Protein AF-A0A7C0ZJN6-F1 (afdb_monomer)

Foldseek 3Di:
DLDQQQDDPVQKAWPDKDKDWDFADQDVPDPDTKIKMWIWIWMDHPNWIKIWIWIDINNHGFKIAIDTPDDDLDDQDDAPLLLLVLVLSNLVSVCVVPVDPLSVVLSVQSVVCNVDPVLHADPVDQDADPDDDPPPPWRFNDWDDDQQWIWTWTDDVVQQKIKIKIFGDDVRNATDPLRIWMWIAHSSRRGTRMTGHSNRAADAPDPDDPADQVRLCVVCVVVVVVVCVVVVWDWDDKDKDKHWAWDPPDDPRNDPVRHTYIYIDIDIDTDTDPDDPDDDPD

Secondary structure (DSSP, 8-state):
----TT--STT-EEEEEEEEEEEEP-STT-S-PEEEEEEEEEEEETTEEEEEEEEEETTEEEEEEEEEEES---S----HHHHHHHHHHHHHHHHHHH--HHHHHHHHHHHHHHH-SS----SSS-PPPSS--SSTTSEEEEEEE-SSEEEEEEEETTTTEEEEEEEE-BTTTB--TTSEEEEEEETTT--EEEEEE-TTTEEE------S-HHHHHHHHHHHHHHHHHHTT-EEEEEEEEEEEEE-TT--TT--TTSSEEEEEEEEEEEEEE---------

Mean predicted aligned error: 7.86 Å

Solvent-accessible surface area (backbone atoms only — not comparable to full-atom values): 15992 Å² total; per-residue (Å²): 133,92,67,56,57,73,48,64,72,91,67,47,46,80,75,46,78,50,74,50,76,47,76,36,64,40,48,94,92,48,95,73,53,42,46,36,40,42,38,39,38,31,33,34,48,94,84,27,31,35,37,41,38,39,36,24,51,73,86,39,63,40,40,39,37,49,40,82,76,45,69,80,74,74,65,76,73,55,55,60,68,55,41,44,52,36,50,30,54,49,35,48,52,49,24,72,74,67,71,42,70,70,37,51,56,47,29,51,53,38,50,51,56,68,71,35,79,86,70,74,68,52,82,92,66,68,63,56,38,101,56,82,40,94,56,80,95,47,43,22,56,44,73,49,82,58,84,64,29,37,37,40,35,31,49,38,80,94,74,45,28,43,34,42,36,36,29,43,34,52,92,72,71,43,63,31,92,58,39,23,40,35,39,26,24,30,26,43,66,40,30,66,39,33,36,37,40,32,56,79,38,35,41,77,69,52,87,80,75,94,66,53,68,67,51,50,48,60,70,46,42,66,59,53,51,52,50,25,62,78,66,72,34,42,83,73,46,75,49,70,46,81,45,54,41,64,57,90,85,57,56,90,56,41,39,95,82,69,39,45,46,26,39,72,42,75,49,73,48,73,43,71,40,81,70,72,84,78,73,81,89,127

Structure (mmCIF, N/CA/C/O backbone):
data_AF-A0A7C0ZJN6-F1
#
_entry.id   AF-A0A7C0ZJN6-F1
#
loop_
_atom_site.group_PDB
_atom_site.id
_atom_site.type_symbol
_atom_site.label_atom_id
_atom_site.label_alt_id
_atom_site.label_comp_id
_atom_site.label_asym_id
_atom_site.label_entity_id
_atom_site.label_seq_id
_atom_site.pdbx_PDB_ins_code
_atom_site.Cartn_x
_atom_site.Cartn_y
_atom_site.Cartn_z
_atom_site.occupancy
_atom_site.B_iso_or_equiv
_atom_site.auth_seq_id
_atom_site.auth_comp_id
_atom_site.auth_asym_id
_atom_site.auth_atom_id
_atom_site.pdbx_PDB_model_num
ATOM 1 N N . MET A 1 1 ? 4.484 -2.206 -27.902 1.00 28.36 1 MET A N 1
ATOM 2 C CA . MET A 1 1 ? 5.538 -2.786 -27.046 1.00 28.36 1 MET A CA 1
ATOM 3 C C . MET A 1 1 ? 5.165 -2.562 -25.594 1.00 28.36 1 MET A C 1
ATOM 5 O O . MET A 1 1 ? 5.129 -1.422 -25.143 1.00 28.36 1 MET A O 1
ATOM 9 N N . GLU A 1 2 ? 4.817 -3.636 -24.893 1.00 32.69 2 GLU A N 1
ATOM 10 C CA . GLU A 1 2 ? 4.540 -3.626 -23.455 1.00 32.69 2 GLU A CA 1
ATOM 11 C C . GLU A 1 2 ? 5.874 -3.730 -22.702 1.00 32.69 2 GLU A C 1
ATOM 13 O O . GLU A 1 2 ? 6.348 -4.814 -22.385 1.00 32.69 2 GLU A O 1
ATOM 18 N N . GLY A 1 3 ? 6.544 -2.596 -22.496 1.00 39.03 3 GLY A N 1
ATOM 19 C CA . GLY A 1 3 ? 7.781 -2.545 -21.714 1.00 39.03 3 GLY A CA 1
ATOM 20 C C . GLY A 1 3 ? 7.493 -2.480 -20.213 1.00 39.03 3 GLY A C 1
ATOM 21 O O . GLY A 1 3 ? 6.651 -1.694 -19.772 1.00 39.03 3 GLY A O 1
ATOM 22 N N . VAL A 1 4 ? 8.223 -3.253 -19.404 1.00 51.56 4 VAL A N 1
ATOM 23 C CA . VAL A 1 4 ? 8.317 -2.999 -17.958 1.00 51.56 4 VAL A CA 1
ATOM 24 C C . VAL A 1 4 ? 9.171 -1.748 -17.772 1.00 51.56 4 VAL A C 1
ATOM 26 O O . VAL A 1 4 ? 10.269 -1.656 -18.312 1.00 51.56 4 VAL A O 1
ATOM 29 N N . VAL A 1 5 ? 8.677 -0.765 -17.018 1.00 59.69 5 VAL A N 1
ATOM 30 C CA . VAL A 1 5 ? 9.369 0.520 -16.836 1.00 59.69 5 VAL A CA 1
ATOM 31 C C . VAL A 1 5 ? 10.810 0.304 -16.356 1.00 59.69 5 VAL A C 1
ATOM 33 O O . VAL A 1 5 ? 11.030 -0.176 -15.245 1.00 59.69 5 VAL A O 1
ATOM 36 N N . GLY A 1 6 ? 11.768 0.684 -17.207 1.00 56.00 6 GLY A N 1
ATOM 37 C CA . GLY A 1 6 ? 13.207 0.654 -16.933 1.00 56.00 6 GLY A CA 1
ATOM 38 C C . GLY A 1 6 ? 13.916 -0.679 -17.212 1.00 56.00 6 GLY A C 1
ATOM 39 O O . GLY A 1 6 ? 15.119 -0.759 -16.975 1.00 56.00 6 GLY A O 1
ATOM 40 N N . ILE A 1 7 ? 13.220 -1.707 -17.715 1.00 62.62 7 ILE A N 1
ATOM 41 C CA . ILE A 1 7 ? 13.848 -2.932 -18.234 1.00 62.62 7 ILE A CA 1
ATOM 42 C C . ILE A 1 7 ? 13.667 -2.954 -19.746 1.00 62.62 7 ILE A C 1
ATOM 44 O O . ILE A 1 7 ? 12.538 -3.011 -20.233 1.00 62.62 7 ILE A O 1
ATOM 48 N N . ASP A 1 8 ? 14.780 -2.944 -20.469 1.00 66.50 8 ASP A N 1
ATOM 49 C CA . ASP A 1 8 ? 14.787 -3.334 -21.871 1.00 66.50 8 ASP A CA 1
ATOM 50 C C . ASP A 1 8 ? 14.624 -4.857 -21.946 1.00 66.50 8 ASP A C 1
ATOM 52 O O . ASP A 1 8 ? 15.493 -5.611 -21.512 1.00 66.50 8 ASP A O 1
ATOM 56 N N . LEU A 1 9 ? 13.454 -5.305 -22.402 1.00 70.19 9 LEU A N 1
ATOM 57 C CA . LEU A 1 9 ? 13.134 -6.728 -22.491 1.00 70.19 9 LEU A CA 1
ATOM 58 C C . LEU A 1 9 ? 13.932 -7.423 -23.597 1.00 70.19 9 LEU A C 1
ATOM 60 O O . LEU A 1 9 ? 14.165 -8.625 -23.486 1.00 70.19 9 LEU A O 1
ATOM 64 N N . ASP A 1 10 ? 14.404 -6.676 -24.596 1.00 70.12 10 ASP A N 1
ATOM 65 C CA . ASP A 1 10 ? 15.187 -7.217 -25.706 1.00 70.12 10 ASP A CA 1
ATOM 66 C C . ASP A 1 10 ? 16.635 -7.511 -25.273 1.00 70.12 10 ASP A C 1
ATOM 68 O O . ASP A 1 10 ? 17.311 -8.358 -25.860 1.00 70.12 10 ASP A O 1
ATOM 72 N N . SER A 1 11 ? 17.103 -6.874 -24.192 1.00 72.31 11 SER A N 1
ATOM 73 C CA . SER A 1 11 ? 18.435 -7.079 -23.610 1.00 72.31 11 SER A CA 1
ATOM 74 C C . SER A 1 11 ? 18.453 -8.034 -22.407 1.00 72.31 11 SER A C 1
ATOM 76 O O . SER A 1 11 ? 19.493 -8.197 -21.761 1.00 72.31 11 SER A O 1
ATOM 78 N N . VAL A 1 12 ? 17.314 -8.640 -22.053 1.00 84.06 12 VAL A N 1
ATOM 79 C CA . VAL A 1 12 ? 17.184 -9.496 -20.866 1.00 84.06 12 VAL A CA 1
ATOM 80 C C . VAL A 1 12 ? 17.426 -10.961 -21.204 1.00 84.06 12 VAL A C 1
ATOM 82 O O . VAL A 1 12 ? 16.776 -11.541 -22.069 1.00 84.06 12 VAL A O 1
ATOM 85 N N . ARG A 1 13 ? 18.284 -11.616 -20.414 1.00 88.69 13 ARG A N 1
ATOM 86 C CA . ARG A 1 13 ? 18.439 -13.076 -20.439 1.00 88.69 13 ARG A CA 1
ATOM 87 C C . ARG A 1 13 ? 17.680 -13.712 -19.282 1.00 88.69 13 ARG A C 1
ATOM 89 O O . ARG A 1 13 ? 18.069 -13.556 -18.125 1.00 88.69 13 ARG A O 1
ATOM 96 N N . VAL A 1 14 ? 16.624 -14.470 -19.572 1.00 90.62 14 VAL A N 1
ATOM 97 C CA . VAL A 1 14 ? 15.947 -15.290 -18.554 1.00 90.62 14 VAL A CA 1
ATOM 98 C C . VAL A 1 14 ? 16.834 -16.485 -18.207 1.00 90.62 14 VAL A C 1
ATOM 100 O O . VAL A 1 14 ? 17.178 -17.286 -19.068 1.00 90.62 14 VAL A O 1
ATOM 103 N N . VAL A 1 15 ? 17.215 -16.596 -16.936 1.00 93.38 15 VAL A N 1
ATOM 104 C CA . VAL A 1 15 ? 18.080 -17.668 -16.416 1.00 93.38 15 VAL A CA 1
ATOM 105 C C . VAL A 1 15 ? 17.255 -18.804 -15.830 1.00 93.38 15 VAL A C 1
ATOM 107 O O . VAL A 1 15 ? 17.629 -19.967 -15.928 1.00 93.38 15 VAL A O 1
ATOM 110 N N . ASN A 1 16 ? 16.155 -18.472 -15.158 1.00 93.75 16 ASN A N 1
ATOM 111 C CA . ASN A 1 16 ? 15.272 -19.465 -14.569 1.00 93.75 16 ASN A CA 1
ATOM 112 C C . ASN A 1 16 ? 13.843 -18.931 -14.518 1.00 93.75 16 ASN A C 1
ATOM 114 O O . ASN A 1 16 ? 13.619 -17.768 -14.180 1.00 93.75 16 ASN A O 1
ATOM 118 N N . PHE A 1 17 ? 12.887 -19.807 -14.785 1.00 95.25 17 PHE A N 1
ATOM 119 C CA . PHE A 1 17 ? 11.469 -19.561 -14.611 1.00 95.25 17 PHE A CA 1
ATOM 120 C C . PHE A 1 17 ? 10.888 -20.705 -13.786 1.00 95.25 17 PHE A C 1
ATOM 122 O O . PHE A 1 17 ? 11.053 -21.873 -14.130 1.00 95.25 17 PHE A O 1
ATOM 129 N N . SER A 1 18 ? 10.184 -20.372 -12.710 1.00 95.12 18 SER A N 1
ATOM 130 C CA . SER A 1 18 ? 9.391 -21.345 -11.974 1.00 95.12 18 SER A CA 1
ATOM 131 C C . SER A 1 18 ? 8.016 -20.790 -11.644 1.00 95.12 18 SER A C 1
ATOM 133 O O . SER A 1 18 ? 7.855 -19.625 -11.279 1.00 95.12 18 SER A O 1
ATOM 135 N N . ALA A 1 19 ? 7.019 -21.657 -11.759 1.00 94.44 19 ALA A N 1
ATOM 136 C CA . ALA A 1 19 ? 5.664 -21.404 -11.318 1.00 94.44 19 ALA A CA 1
ATOM 137 C C . ALA A 1 19 ? 5.237 -22.560 -10.415 1.00 94.44 19 ALA A C 1
ATOM 139 O O . ALA A 1 19 ? 5.522 -23.722 -10.698 1.00 94.44 19 ALA A O 1
ATOM 140 N N . SER A 1 20 ? 4.585 -22.236 -9.308 1.00 93.25 20 SER A N 1
ATOM 141 C CA . SER A 1 20 ? 4.041 -23.226 -8.384 1.00 93.25 20 SER A CA 1
ATOM 142 C C . SER A 1 20 ? 2.689 -22.759 -7.879 1.00 93.25 20 SER A C 1
ATOM 144 O O . SER A 1 20 ? 2.460 -21.559 -7.727 1.00 93.25 20 SER A O 1
ATOM 146 N N . SER A 1 21 ? 1.811 -23.716 -7.615 1.00 91.12 21 SER A N 1
ATOM 147 C CA . SER A 1 21 ? 0.479 -23.463 -7.086 1.00 91.12 21 SER A CA 1
ATOM 148 C C . SER A 1 21 ? 0.331 -24.186 -5.759 1.00 91.12 21 SER A C 1
ATOM 150 O O . SER A 1 21 ? 0.636 -25.373 -5.657 1.00 91.12 21 SER A O 1
ATOM 152 N N . LEU A 1 22 ? -0.168 -23.481 -4.752 1.00 84.94 22 LEU A N 1
ATOM 153 C CA . LEU A 1 22 ? -0.523 -24.045 -3.458 1.00 84.94 22 LEU A CA 1
ATOM 154 C C . LEU A 1 22 ? -2.028 -23.918 -3.241 1.00 84.94 22 LEU A C 1
ATOM 156 O O . LEU A 1 22 ? -2.669 -22.973 -3.703 1.00 84.94 22 LEU A O 1
ATOM 160 N N . ARG A 1 23 ? -2.592 -24.891 -2.529 1.00 81.88 23 ARG A N 1
ATOM 161 C CA . ARG A 1 23 ? -3.972 -24.843 -2.050 1.00 81.88 23 ARG A CA 1
ATOM 162 C C . ARG A 1 23 ? -3.969 -24.323 -0.620 1.00 81.88 23 ARG A C 1
ATOM 164 O O . ARG A 1 23 ? -3.329 -24.911 0.245 1.00 81.88 23 ARG A O 1
ATOM 171 N N . ILE A 1 24 ? -4.675 -23.224 -0.382 1.00 72.56 24 ILE A N 1
ATOM 172 C CA . ILE A 1 24 ? -4.860 -22.653 0.950 1.00 72.56 24 ILE A CA 1
ATOM 173 C C . ILE A 1 24 ? -6.210 -23.131 1.480 1.00 72.56 24 ILE A C 1
ATOM 175 O O . ILE A 1 24 ? -7.253 -22.803 0.909 1.00 72.56 24 ILE A O 1
ATOM 179 N N . ALA A 1 25 ? -6.192 -23.891 2.573 1.00 64.25 25 ALA A N 1
ATOM 180 C CA . ALA A 1 25 ? -7.409 -24.243 3.294 1.00 64.25 25 ALA A CA 1
ATOM 181 C C . ALA A 1 25 ? -8.035 -22.982 3.917 1.00 64.25 25 ALA A C 1
ATOM 183 O O . ALA A 1 25 ? -7.349 -22.197 4.575 1.00 64.25 25 ALA A O 1
ATOM 184 N N . VAL A 1 26 ? -9.335 -22.781 3.689 1.00 61.16 26 VAL A N 1
ATOM 185 C CA . VAL A 1 26 ? -10.089 -21.616 4.184 1.00 61.16 26 VAL A CA 1
ATOM 186 C C . VAL A 1 26 ? -10.492 -21.834 5.650 1.00 61.16 26 VAL A C 1
ATOM 188 O O . VAL A 1 26 ? -10.316 -20.933 6.465 1.00 61.16 26 VAL A O 1
ATOM 191 N N . PHE A 1 27 ? -10.952 -23.045 5.992 1.00 59.12 27 PHE A N 1
ATOM 192 C CA . PHE A 1 27 ? -11.284 -23.527 7.342 1.00 59.12 27 PHE A CA 1
ATOM 193 C C . PHE A 1 27 ? -11.150 -25.060 7.412 1.00 59.12 27 PHE A C 1
ATOM 195 O O . PHE A 1 27 ? -11.159 -25.719 6.371 1.00 59.12 27 PHE A O 1
ATOM 202 N N . GLU A 1 28 ? -11.063 -25.634 8.619 1.00 52.75 28 GLU A N 1
ATOM 203 C CA . GLU A 1 28 ? -11.316 -27.072 8.805 1.00 52.75 28 GLU A CA 1
ATOM 204 C C . GLU A 1 28 ? -12.746 -27.394 8.335 1.00 52.75 28 GLU A C 1
ATOM 206 O O . GLU A 1 28 ? -13.702 -26.743 8.758 1.00 52.75 28 GLU A O 1
ATOM 211 N N . GLY A 1 29 ? -12.882 -28.359 7.419 1.00 53.78 29 GLY A N 1
ATOM 212 C CA . GLY A 1 29 ? -14.169 -28.765 6.840 1.00 53.78 29 GLY A CA 1
ATOM 213 C C . GLY A 1 29 ? -14.678 -27.918 5.663 1.00 53.78 29 GLY A C 1
ATOM 214 O O . GLY A 1 29 ? -15.843 -28.051 5.299 1.00 53.78 29 GLY A O 1
ATOM 215 N N . ASP A 1 30 ? -13.857 -27.037 5.073 1.00 58.44 30 ASP A N 1
ATOM 216 C CA . ASP A 1 30 ? -14.186 -26.387 3.793 1.00 58.44 30 ASP A CA 1
ATOM 217 C C . ASP A 1 30 ? -13.555 -27.145 2.613 1.00 58.44 30 ASP A C 1
ATOM 219 O O . ASP A 1 30 ? -12.334 -27.145 2.439 1.00 58.44 30 ASP A O 1
ATOM 223 N N . ASP A 1 31 ? -14.396 -27.749 1.772 1.00 58.47 31 ASP A N 1
ATOM 224 C CA . ASP A 1 31 ? -13.976 -28.557 0.618 1.00 58.47 31 ASP A CA 1
ATOM 225 C C . ASP A 1 31 ? -13.503 -27.716 -0.587 1.00 58.47 31 ASP A C 1
ATOM 227 O O . ASP 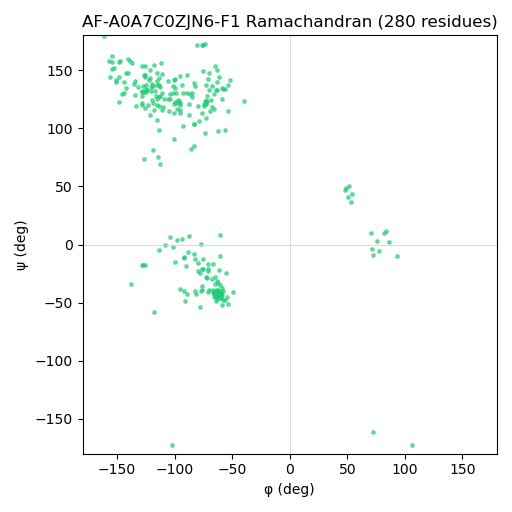A 1 31 ? -13.129 -28.262 -1.629 1.00 58.47 31 ASP A O 1
ATOM 231 N N . ARG A 1 32 ? -13.506 -26.376 -0.481 1.00 64.56 32 ARG A N 1
ATOM 232 C CA . ARG A 1 32 ? -13.104 -25.450 -1.557 1.00 64.56 32 ARG A CA 1
ATOM 233 C C . ARG A 1 32 ? -11.840 -24.657 -1.198 1.00 64.56 32 ARG A C 1
ATOM 235 O O . ARG A 1 32 ? -11.920 -23.464 -0.902 1.00 64.56 32 ARG A O 1
ATOM 242 N N . PRO A 1 33 ? -10.646 -25.275 -1.250 1.00 70.69 33 PRO A N 1
ATOM 243 C CA . PRO A 1 33 ? -9.400 -24.561 -1.007 1.00 70.69 33 PRO A CA 1
ATOM 244 C C . PRO A 1 33 ? -9.168 -23.472 -2.061 1.00 70.69 33 PRO A C 1
ATOM 246 O O . PRO A 1 33 ? -9.385 -23.684 -3.256 1.00 70.69 33 PRO A O 1
ATOM 249 N N . ARG A 1 34 ? -8.665 -22.317 -1.620 1.00 78.88 34 ARG A N 1
ATOM 250 C CA . ARG A 1 34 ? -8.269 -21.221 -2.516 1.00 78.88 34 ARG A CA 1
ATOM 251 C C . ARG A 1 34 ? -6.949 -21.545 -3.200 1.00 78.88 34 ARG A C 1
ATOM 253 O O . ARG A 1 34 ? -6.095 -22.217 -2.617 1.00 78.88 34 ARG A O 1
ATOM 260 N N . LYS A 1 35 ? -6.757 -21.050 -4.421 1.00 85.44 35 LYS A N 1
ATOM 261 C CA . LYS A 1 35 ? -5.529 -21.282 -5.191 1.00 85.44 35 LYS A CA 1
ATOM 262 C C . LYS A 1 35 ? -4.591 -20.095 -5.027 1.00 85.44 35 LYS A C 1
ATOM 264 O O . LYS A 1 35 ? -4.967 -18.965 -5.321 1.00 85.44 35 LYS A O 1
ATOM 269 N N . GLU A 1 36 ? -3.365 -20.344 -4.590 1.00 88.69 36 GLU A N 1
ATOM 270 C CA . GLU A 1 36 ? -2.309 -19.337 -4.563 1.00 88.69 36 GLU A CA 1
ATOM 271 C C . GLU A 1 36 ? -1.213 -19.713 -5.552 1.00 88.69 36 GLU A C 1
ATOM 273 O O . GLU A 1 36 ? -0.587 -20.764 -5.432 1.00 88.69 36 GLU A O 1
ATOM 278 N N . ASP A 1 37 ? -0.993 -18.844 -6.531 1.00 91.62 37 ASP A N 1
ATOM 279 C CA . ASP A 1 37 ? 0.021 -19.016 -7.560 1.00 91.62 37 ASP A CA 1
ATOM 280 C C . ASP A 1 37 ? 1.242 -18.155 -7.229 1.00 91.62 37 ASP A C 1
ATOM 282 O O . ASP A 1 37 ? 1.143 -16.959 -6.938 1.00 91.62 37 ASP A O 1
ATOM 286 N N . TYR A 1 38 ? 2.410 -18.781 -7.281 1.00 93.44 38 TYR A N 1
ATOM 287 C CA . TYR A 1 38 ? 3.710 -18.165 -7.080 1.00 93.44 38 TYR A CA 1
ATOM 288 C C . TYR A 1 38 ? 4.515 -18.306 -8.360 1.00 93.44 38 TYR A C 1
ATOM 290 O O . TYR A 1 38 ? 4.864 -19.417 -8.757 1.00 93.44 38 TYR A O 1
ATOM 298 N N . ILE A 1 39 ? 4.836 -17.176 -8.978 1.00 95.56 39 ILE A N 1
ATOM 299 C CA . ILE A 1 39 ? 5.669 -17.107 -10.175 1.00 95.56 39 ILE A CA 1
ATOM 300 C C . ILE A 1 39 ? 6.991 -16.453 -9.779 1.00 95.56 39 ILE A C 1
ATOM 302 O O . ILE A 1 39 ? 7.020 -15.404 -9.130 1.00 95.56 39 ILE A O 1
ATOM 306 N N . SER A 1 40 ? 8.096 -17.083 -10.151 1.00 96.12 40 SER A N 1
ATOM 307 C CA . SER A 1 40 ? 9.449 -16.620 -9.887 1.00 96.12 40 SER A CA 1
ATOM 308 C C . SER A 1 40 ? 10.236 -16.615 -11.187 1.00 96.12 40 SER A C 1
ATOM 310 O O . SER A 1 40 ? 10.433 -17.658 -11.802 1.00 96.12 40 SER A O 1
ATOM 312 N N . VAL A 1 41 ? 10.751 -15.450 -11.567 1.00 94.94 41 VAL A N 1
ATOM 313 C CA . VAL A 1 41 ? 11.605 -15.294 -12.747 1.00 94.94 41 VAL A CA 1
ATOM 314 C C . VAL A 1 41 ? 12.955 -14.765 -12.298 1.00 94.94 41 VAL A C 1
ATOM 316 O O . VAL A 1 41 ? 13.030 -13.737 -11.624 1.00 94.94 41 VAL A O 1
ATOM 319 N N . ILE A 1 42 ? 14.021 -15.477 -12.644 1.00 95.56 42 ILE A N 1
ATOM 320 C CA . ILE A 1 42 ? 15.395 -15.016 -12.482 1.00 95.56 42 ILE A CA 1
ATOM 321 C C . ILE A 1 42 ? 15.899 -14.612 -13.851 1.00 95.56 42 ILE A C 1
ATOM 323 O O . ILE A 1 42 ? 15.882 -15.420 -14.778 1.00 95.56 42 ILE A O 1
ATOM 327 N N . PHE A 1 43 ? 16.373 -13.383 -13.963 1.00 93.38 43 PHE A N 1
ATOM 328 C CA . PHE A 1 43 ? 16.876 -12.852 -15.216 1.00 93.38 43 PHE A CA 1
ATOM 329 C C . PHE A 1 43 ? 18.113 -11.995 -14.991 1.00 93.38 43 PHE A C 1
ATOM 331 O O . PHE A 1 43 ? 18.366 -11.519 -13.882 1.00 93.38 43 PHE A O 1
ATOM 338 N N . GLU A 1 44 ? 18.885 -11.818 -16.049 1.00 91.94 44 GLU A N 1
ATOM 339 C CA . GLU A 1 44 ? 20.078 -10.989 -16.070 1.00 91.94 44 GLU A CA 1
ATOM 340 C C . GLU A 1 44 ? 19.883 -9.806 -17.007 1.00 91.94 44 GLU A C 1
ATOM 342 O O . GLU A 1 44 ? 19.288 -9.940 -18.077 1.00 91.94 44 GLU A O 1
ATOM 347 N N . ASN A 1 45 ? 20.384 -8.649 -16.584 1.00 86.25 45 ASN A N 1
ATOM 348 C CA . ASN A 1 45 ? 20.402 -7.431 -17.377 1.00 86.25 45 ASN A CA 1
ATOM 349 C C . ASN A 1 45 ? 21.637 -6.598 -17.002 1.00 86.25 45 ASN A C 1
ATOM 351 O O . ASN A 1 45 ? 21.821 -6.267 -15.828 1.00 86.25 45 ASN A O 1
ATOM 355 N N . GLY A 1 46 ? 22.491 -6.283 -17.980 1.00 80.81 46 GLY A N 1
ATOM 356 C CA . GLY A 1 46 ? 23.666 -5.424 -17.785 1.00 80.81 46 GLY A CA 1
ATOM 357 C C . GLY A 1 46 ? 24.605 -5.880 -16.660 1.00 80.81 46 GLY A C 1
ATOM 358 O O . GLY A 1 46 ? 24.999 -5.069 -15.828 1.00 80.81 46 GLY A O 1
ATOM 359 N N . GLY A 1 47 ? 24.896 -7.184 -16.571 1.00 85.69 47 GLY A N 1
ATOM 360 C CA . GLY A 1 47 ? 25.755 -7.769 -15.527 1.00 85.69 47 GLY A CA 1
ATOM 361 C C . GLY A 1 47 ? 25.095 -7.944 -14.151 1.00 85.69 47 GLY A C 1
ATOM 362 O O . GLY A 1 47 ? 25.681 -8.555 -13.260 1.00 85.69 47 GLY A O 1
ATOM 363 N N . ASN A 1 48 ? 23.863 -7.464 -13.971 1.00 90.94 48 ASN A N 1
ATOM 364 C CA . ASN A 1 48 ? 23.084 -7.657 -12.753 1.00 90.94 48 ASN A CA 1
ATOM 365 C C . ASN A 1 48 ? 22.150 -8.854 -12.890 1.00 90.94 48 ASN A C 1
ATOM 367 O O . ASN A 1 48 ? 21.571 -9.081 -13.953 1.00 90.94 48 ASN A O 1
ATOM 371 N N . ARG A 1 49 ? 21.939 -9.578 -11.791 1.00 94.50 49 ARG A N 1
ATOM 372 C CA . ARG A 1 49 ? 20.997 -10.696 -11.721 1.00 94.50 49 ARG A CA 1
ATOM 373 C C . ARG A 1 49 ? 19.852 -10.348 -10.792 1.00 94.50 49 ARG A C 1
ATOM 375 O O . ARG A 1 49 ? 20.071 -10.012 -9.629 1.00 94.50 49 ARG A O 1
ATOM 382 N N . PHE A 1 50 ? 18.626 -10.485 -11.274 1.00 93.69 50 PHE A N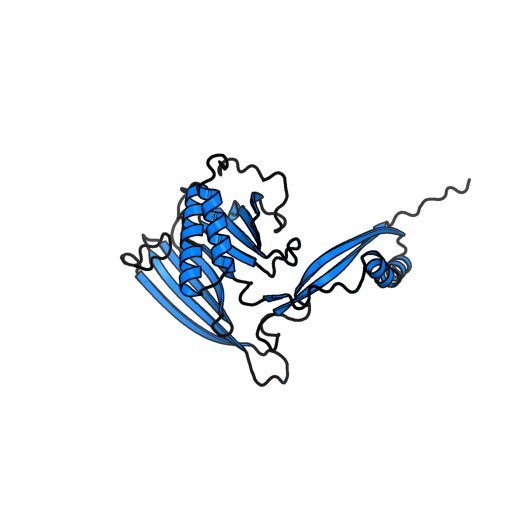 1
ATOM 383 C CA . PHE A 1 50 ? 17.415 -10.147 -10.539 1.00 93.69 50 PHE A CA 1
ATOM 384 C C . PHE A 1 50 ? 16.523 -11.364 -10.325 1.00 93.69 50 PHE A C 1
ATOM 386 O O . PHE A 1 50 ? 16.539 -12.311 -11.104 1.00 93.69 50 PHE A O 1
ATOM 393 N N . LYS A 1 51 ? 15.704 -11.308 -9.273 1.00 95.38 51 LYS A N 1
ATOM 394 C CA . LYS A 1 51 ? 14.589 -12.221 -9.020 1.00 95.38 51 LYS A CA 1
ATOM 395 C C . LYS A 1 51 ? 13.294 -11.433 -8.913 1.00 95.38 51 LYS A C 1
ATOM 397 O O . LYS A 1 51 ? 13.095 -10.707 -7.937 1.00 95.38 51 LYS A O 1
ATOM 402 N N . ALA A 1 52 ? 12.418 -11.608 -9.891 1.00 94.62 52 ALA A N 1
ATOM 403 C CA . ALA A 1 52 ? 11.034 -11.172 -9.844 1.00 94.62 52 ALA A CA 1
ATOM 404 C C . ALA A 1 52 ? 10.182 -12.255 -9.174 1.00 94.62 52 ALA A C 1
ATOM 406 O O . ALA A 1 52 ? 10.254 -13.426 -9.536 1.00 94.62 52 ALA A O 1
ATOM 407 N N . LEU A 1 53 ? 9.387 -11.859 -8.186 1.00 95.62 53 LEU A N 1
ATOM 408 C CA . LEU A 1 53 ? 8.417 -12.698 -7.491 1.00 95.62 53 LEU A CA 1
ATOM 409 C C . LEU A 1 53 ? 7.033 -12.099 -7.701 1.00 95.62 53 LEU A C 1
ATOM 411 O O . LEU A 1 53 ? 6.820 -10.956 -7.305 1.00 95.62 53 LEU A O 1
ATOM 415 N N . ILE A 1 54 ? 6.108 -12.864 -8.267 1.00 95.12 54 ILE A N 1
ATOM 416 C CA . ILE A 1 54 ? 4.707 -12.482 -8.456 1.00 95.12 54 ILE A CA 1
ATOM 417 C C . ILE A 1 54 ? 3.841 -13.481 -7.698 1.00 95.12 54 ILE A C 1
ATOM 419 O O . ILE A 1 54 ? 4.100 -14.685 -7.716 1.00 95.12 54 ILE A O 1
ATOM 423 N N . ASN A 1 55 ? 2.821 -12.970 -7.022 1.00 92.75 55 ASN A N 1
ATOM 424 C CA . ASN A 1 55 ? 1.853 -13.780 -6.309 1.00 92.75 55 ASN A CA 1
ATOM 425 C C . ASN A 1 55 ? 0.428 -13.400 -6.709 1.00 92.75 55 ASN A C 1
ATOM 427 O O . ASN A 1 55 ? 0.069 -12.216 -6.695 1.00 92.75 55 ASN A O 1
ATOM 431 N N . LEU A 1 56 ? -0.362 -14.421 -7.033 1.00 91.50 56 LEU A N 1
ATOM 432 C CA . LEU A 1 56 ? -1.781 -14.321 -7.353 1.00 91.50 56 LEU A CA 1
ATOM 433 C C . LEU A 1 56 ? -2.569 -15.191 -6.371 1.00 91.50 56 LEU A C 1
ATOM 435 O O . LEU A 1 56 ? -2.122 -16.278 -6.014 1.00 91.50 56 LEU A O 1
ATOM 439 N N . ILE A 1 57 ? -3.752 -14.742 -5.963 1.00 87.00 57 ILE A N 1
ATOM 440 C CA . ILE A 1 57 ? -4.693 -15.547 -5.175 1.00 87.00 57 ILE A CA 1
ATOM 441 C C . ILE A 1 57 ? -6.005 -15.598 -5.952 1.00 87.00 57 ILE A C 1
ATOM 443 O O . ILE A 1 57 ? -6.593 -14.556 -6.238 1.00 87.00 57 ILE A O 1
ATOM 447 N N . ASP A 1 58 ? -6.442 -16.800 -6.317 1.00 85.19 58 ASP A N 1
ATOM 448 C CA . ASP A 1 58 ? -7.559 -17.064 -7.232 1.00 85.19 58 ASP A CA 1
ATOM 449 C C . ASP A 1 58 ? -7.470 -16.226 -8.519 1.00 85.19 58 ASP A C 1
ATOM 451 O O . ASP A 1 58 ? -8.415 -15.538 -8.903 1.00 85.19 58 ASP A O 1
ATOM 455 N N . GLY A 1 59 ? -6.281 -16.194 -9.131 1.00 86.81 59 GLY A N 1
ATOM 456 C CA . GLY A 1 59 ? -6.004 -15.409 -10.339 1.00 86.81 59 GLY A CA 1
ATOM 457 C C . GLY A 1 59 ? -5.921 -13.890 -10.131 1.00 86.81 59 GLY A C 1
ATOM 458 O O . GLY A 1 59 ? -5.488 -13.181 -11.034 1.00 86.81 59 GLY A O 1
ATOM 459 N N . ARG A 1 60 ? -6.268 -13.366 -8.948 1.00 88.31 60 ARG A N 1
ATOM 460 C CA . ARG A 1 60 ? -6.168 -11.933 -8.639 1.00 88.31 60 ARG A CA 1
ATOM 461 C C . ARG A 1 60 ? -4.773 -11.573 -8.166 1.00 88.31 60 ARG A C 1
ATOM 463 O O . ARG A 1 60 ? -4.247 -12.185 -7.234 1.00 88.31 60 ARG A O 1
ATOM 470 N N . PHE A 1 61 ? -4.207 -10.527 -8.756 1.00 90.94 61 PHE A N 1
ATOM 471 C CA . PHE A 1 61 ? -2.904 -10.012 -8.365 1.00 90.94 61 PHE A CA 1
ATOM 472 C C . PHE A 1 61 ? -2.876 -9.617 -6.888 1.00 90.94 61 PHE A C 1
ATOM 474 O O . PHE A 1 61 ? -3.781 -8.945 -6.402 1.00 90.94 61 PHE A O 1
ATOM 481 N N . TRP A 1 62 ? -1.832 -10.025 -6.168 1.00 89.12 62 TRP A N 1
ATOM 482 C CA . TRP A 1 62 ? -1.645 -9.662 -4.764 1.00 89.12 62 TRP A CA 1
ATOM 483 C C . TRP A 1 62 ? -0.374 -8.843 -4.560 1.00 89.12 62 TRP A C 1
ATOM 485 O O . TRP A 1 62 ? -0.435 -7.703 -4.086 1.00 89.12 62 TRP A O 1
ATOM 495 N N . TYR A 1 63 ? 0.788 -9.387 -4.933 1.00 92.19 63 TYR A N 1
ATOM 496 C CA . TYR A 1 63 ? 2.029 -8.617 -4.914 1.00 92.19 63 TYR A CA 1
ATOM 497 C C . TYR A 1 63 ? 3.011 -9.021 -6.006 1.00 92.19 63 TYR A C 1
ATOM 499 O O . TYR A 1 63 ? 3.037 -10.151 -6.486 1.00 92.19 63 TYR A O 1
ATOM 507 N N . TYR A 1 64 ? 3.896 -8.074 -6.291 1.00 94.56 64 TYR A N 1
ATOM 508 C CA . TYR A 1 64 ? 5.127 -8.242 -7.034 1.00 94.56 64 TYR A CA 1
ATOM 509 C C . TYR A 1 64 ? 6.299 -7.710 -6.204 1.00 94.56 64 TYR A C 1
ATOM 511 O O . TYR A 1 64 ? 6.164 -6.725 -5.468 1.00 94.56 64 TYR A O 1
ATOM 519 N N . ARG A 1 65 ? 7.454 -8.367 -6.302 1.00 95.00 65 ARG A N 1
ATOM 520 C CA . ARG A 1 65 ? 8.709 -7.903 -5.709 1.00 95.00 65 ARG A CA 1
ATOM 521 C C . ARG A 1 65 ? 9.884 -8.254 -6.606 1.00 95.00 65 ARG 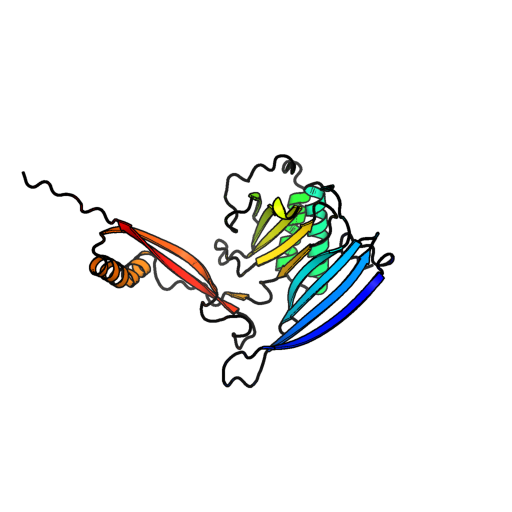A C 1
ATOM 523 O O . ARG A 1 65 ? 10.062 -9.418 -6.948 1.00 95.00 65 ARG A O 1
ATOM 530 N N . LEU A 1 66 ? 10.727 -7.268 -6.879 1.00 94.12 66 LEU A N 1
ATOM 531 C CA . LEU A 1 66 ? 12.016 -7.444 -7.530 1.00 94.12 66 LEU A CA 1
ATOM 532 C C . LEU A 1 66 ? 13.120 -7.446 -6.474 1.00 94.12 66 LEU A C 1
ATOM 534 O O . LEU A 1 66 ? 13.136 -6.606 -5.572 1.00 94.12 66 LEU A O 1
ATOM 538 N N . ARG A 1 67 ? 14.049 -8.391 -6.573 1.00 93.06 67 ARG A N 1
ATOM 539 C CA . ARG A 1 67 ? 15.248 -8.445 -5.733 1.00 93.06 67 ARG A CA 1
ATOM 540 C C . ARG A 1 67 ? 16.480 -8.494 -6.615 1.00 93.06 67 ARG A C 1
ATOM 542 O O . ARG A 1 67 ? 16.498 -9.265 -7.567 1.00 93.06 67 ARG A O 1
ATOM 549 N N . LEU A 1 68 ? 17.506 -7.731 -6.263 1.00 93.06 68 LEU A N 1
ATOM 550 C CA . LEU A 1 68 ? 18.848 -7.959 -6.783 1.00 93.06 68 LEU A CA 1
ATOM 551 C C . LEU A 1 68 ? 19.412 -9.210 -6.099 1.00 93.06 68 LEU A C 1
ATOM 553 O O . LEU A 1 68 ? 19.407 -9.291 -4.871 1.00 93.06 68 LEU A O 1
ATOM 557 N N . LEU A 1 69 ? 19.821 -10.200 -6.886 1.00 94.56 69 LEU A N 1
ATOM 558 C CA . LEU A 1 69 ? 20.492 -11.406 -6.402 1.00 94.56 69 LEU A CA 1
ATOM 559 C C . LEU A 1 69 ? 22.011 -11.240 -6.411 1.00 94.56 69 LEU A C 1
ATOM 56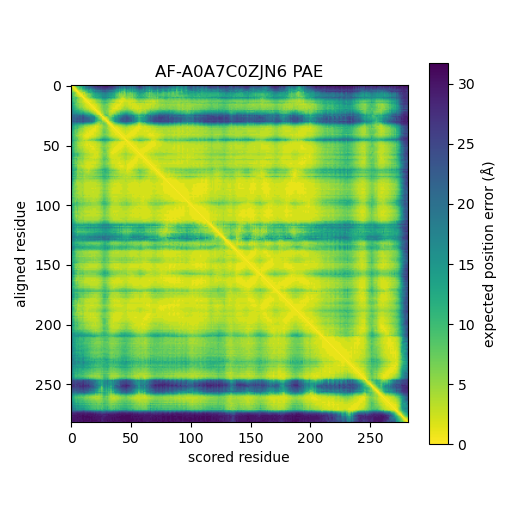1 O O . LEU A 1 69 ? 22.673 -11.702 -5.489 1.00 94.56 69 LEU A O 1
ATOM 565 N N . SER A 1 70 ? 22.551 -10.597 -7.445 1.00 93.69 70 SER A N 1
ATOM 566 C CA . SER A 1 70 ? 23.977 -10.299 -7.578 1.00 93.69 70 SER A CA 1
ATOM 567 C C . SER A 1 70 ? 24.199 -9.121 -8.525 1.00 93.69 70 SER A C 1
ATOM 569 O O . SER A 1 70 ? 23.352 -8.843 -9.377 1.00 93.69 70 SER A O 1
ATOM 571 N N . GLY A 1 71 ? 25.355 -8.473 -8.388 1.00 91.06 71 GLY A N 1
ATOM 572 C CA . GLY A 1 71 ? 25.727 -7.265 -9.122 1.00 91.06 71 GLY A CA 1
ATOM 573 C C . GLY A 1 71 ? 25.671 -6.015 -8.243 1.00 91.06 71 GLY A C 1
ATOM 574 O O . GLY A 1 71 ? 25.473 -6.107 -7.029 1.00 91.06 71 GLY A O 1
ATOM 575 N N . ASP A 1 72 ? 25.850 -4.854 -8.864 1.00 90.44 72 ASP A N 1
ATOM 576 C CA . ASP A 1 72 ? 25.806 -3.550 -8.212 1.00 90.44 72 ASP A CA 1
ATOM 577 C C . ASP A 1 72 ? 24.974 -2.574 -9.051 1.00 90.44 72 ASP A C 1
ATOM 579 O O . ASP A 1 72 ? 25.183 -2.395 -10.251 1.00 90.44 72 ASP A O 1
ATOM 583 N N . LEU A 1 73 ? 24.011 -1.932 -8.393 1.00 88.56 73 LEU A N 1
ATOM 584 C CA . LEU A 1 73 ? 23.154 -0.915 -9.002 1.00 88.56 73 LEU A CA 1
ATOM 585 C C . LEU A 1 73 ? 23.768 0.488 -8.903 1.00 88.56 73 LEU A C 1
ATOM 587 O O . LEU A 1 73 ? 23.220 1.437 -9.461 1.00 88.56 73 LEU A O 1
ATOM 591 N N . GLY A 1 74 ? 24.885 0.626 -8.187 1.00 89.38 74 GLY A N 1
ATOM 592 C CA . GLY A 1 74 ? 25.574 1.883 -7.959 1.00 89.38 74 GLY A CA 1
ATOM 593 C C . GLY A 1 74 ? 24.831 2.813 -6.988 1.00 89.38 74 GLY A C 1
ATOM 594 O O . GLY A 1 74 ? 23.995 2.363 -6.187 1.00 89.38 74 GLY A O 1
ATOM 595 N N . PRO A 1 75 ? 25.164 4.118 -7.012 1.00 91.69 75 PRO A N 1
ATOM 596 C CA . PRO A 1 75 ? 24.500 5.131 -6.197 1.00 91.69 75 PRO A CA 1
ATOM 597 C C . PRO A 1 75 ? 23.116 5.492 -6.753 1.00 91.69 75 PRO A C 1
ATOM 599 O O . PRO A 1 75 ? 22.750 5.097 -7.859 1.00 91.69 75 PRO A O 1
ATOM 602 N N . ASP A 1 76 ? 22.362 6.280 -5.991 1.00 92.25 76 ASP A N 1
ATOM 603 C CA . ASP A 1 76 ? 21.110 6.877 -6.456 1.00 92.25 76 ASP A CA 1
ATOM 604 C C . ASP A 1 76 ? 21.398 7.846 -7.615 1.00 92.25 76 ASP A C 1
ATOM 606 O O . ASP A 1 76 ? 22.325 8.655 -7.547 1.00 92.25 76 ASP A O 1
ATOM 610 N N . ARG A 1 77 ? 20.622 7.738 -8.698 1.00 90.75 77 ARG A N 1
ATOM 611 C CA . ARG A 1 77 ? 20.825 8.503 -9.944 1.00 90.75 77 ARG A CA 1
ATOM 612 C C . ARG A 1 77 ? 19.586 9.269 -10.389 1.00 90.75 77 ARG A C 1
ATOM 614 O O . ARG A 1 77 ? 19.700 10.161 -11.222 1.00 90.75 77 ARG A O 1
ATOM 621 N N . LEU A 1 78 ? 18.416 8.910 -9.868 1.00 90.75 78 LEU A N 1
ATOM 622 C CA . LEU A 1 78 ? 17.142 9.476 -10.290 1.00 90.75 78 LEU A CA 1
ATOM 623 C C . LEU A 1 78 ? 16.635 10.543 -9.333 1.00 90.75 78 LEU A C 1
ATOM 625 O O . LEU A 1 78 ? 16.725 10.407 -8.112 1.00 90.75 78 LEU A O 1
ATOM 629 N N . GLY A 1 79 ? 16.038 11.584 -9.910 1.00 91.12 79 GLY A N 1
ATOM 630 C CA . GLY A 1 79 ? 15.318 12.594 -9.156 1.00 91.12 79 GLY A CA 1
ATOM 631 C C . GLY A 1 79 ? 13.905 12.145 -8.784 1.00 91.12 79 GLY A C 1
ATOM 632 O O . GLY A 1 79 ? 13.367 11.146 -9.274 1.00 91.12 79 GLY A O 1
ATOM 633 N N . PHE A 1 80 ? 13.253 12.954 -7.949 1.00 92.00 80 PHE A N 1
ATOM 634 C CA . PHE A 1 80 ? 11.864 12.744 -7.545 1.00 92.00 80 PHE A CA 1
ATOM 635 C C . PHE A 1 80 ? 10.919 12.609 -8.751 1.00 92.00 80 PHE A C 1
ATOM 637 O O . PHE A 1 80 ? 10.186 11.625 -8.852 1.00 92.00 80 PHE A O 1
ATOM 644 N N . LYS A 1 81 ? 10.970 13.549 -9.709 1.00 92.44 81 LYS A N 1
ATOM 645 C CA . LYS A 1 81 ? 10.081 13.531 -10.885 1.00 92.44 81 LYS A CA 1
ATOM 646 C C . LYS A 1 81 ? 10.300 12.306 -11.777 1.00 92.44 81 LYS A C 1
ATOM 648 O O . LYS A 1 81 ? 9.333 11.813 -12.352 1.00 92.44 81 LYS A O 1
ATOM 653 N N . ASP A 1 82 ? 11.514 11.764 -11.855 1.00 93.12 82 ASP A N 1
ATOM 654 C CA . ASP A 1 82 ? 11.777 10.530 -12.608 1.00 93.12 82 ASP A CA 1
ATOM 655 C C . ASP A 1 82 ? 11.076 9.333 -11.969 1.00 93.12 82 ASP A C 1
ATOM 657 O O . ASP A 1 82 ? 10.429 8.545 -12.663 1.00 93.12 82 ASP A O 1
ATOM 661 N N . CYS A 1 83 ? 11.099 9.256 -10.635 1.00 94.81 83 CYS A N 1
ATOM 662 C CA . CYS A 1 83 ? 10.355 8.238 -9.900 1.00 94.81 83 CYS A CA 1
ATOM 663 C C . CYS A 1 83 ? 8.840 8.381 -10.090 1.00 94.81 83 CYS A C 1
ATOM 665 O O . CYS A 1 83 ? 8.155 7.376 -10.274 1.00 94.81 83 CYS A O 1
ATOM 667 N N . VAL A 1 84 ? 8.311 9.610 -10.100 1.00 95.56 84 VAL A N 1
ATOM 668 C CA . VAL A 1 84 ? 6.880 9.856 -10.360 1.00 95.56 84 VAL A CA 1
ATOM 669 C C . VAL A 1 84 ? 6.502 9.426 -11.784 1.00 95.56 84 VAL A C 1
ATOM 671 O O . VAL A 1 84 ? 5.481 8.766 -11.969 1.00 95.56 84 VAL A O 1
ATOM 674 N N . ARG A 1 85 ? 7.331 9.723 -12.798 1.00 95.56 85 ARG A N 1
ATOM 675 C CA . ARG A 1 85 ? 7.101 9.269 -14.186 1.00 95.56 85 ARG A CA 1
ATOM 676 C C . ARG A 1 85 ? 7.100 7.747 -14.288 1.00 95.56 85 ARG A C 1
ATOM 678 O O . ARG A 1 85 ? 6.255 7.181 -14.982 1.00 95.56 85 ARG A O 1
ATOM 685 N N . ALA A 1 86 ? 8.033 7.087 -13.604 1.00 95.94 86 ALA A N 1
ATOM 686 C CA . ALA A 1 86 ? 8.105 5.634 -13.580 1.00 95.94 86 ALA A CA 1
ATOM 687 C C . ALA A 1 86 ? 6.866 5.014 -12.914 1.00 95.94 86 ALA A C 1
ATOM 689 O O . ALA A 1 86 ? 6.262 4.092 -13.464 1.00 95.94 86 ALA A O 1
ATOM 690 N N . ALA A 1 87 ? 6.436 5.578 -11.782 1.00 97.00 87 ALA A N 1
ATOM 691 C CA . ALA A 1 87 ? 5.211 5.193 -11.090 1.00 97.00 87 ALA A CA 1
ATOM 692 C C . ALA A 1 87 ? 3.968 5.370 -11.974 1.00 97.00 87 ALA A C 1
ATOM 694 O O . ALA A 1 87 ? 3.151 4.456 -12.068 1.00 97.00 87 ALA A O 1
ATOM 695 N N . TYR A 1 88 ? 3.851 6.512 -12.659 1.00 96.94 88 TYR A N 1
ATOM 696 C CA . TYR A 1 88 ? 2.739 6.810 -13.562 1.00 96.94 88 TYR A CA 1
ATOM 697 C C . TYR A 1 88 ? 2.633 5.767 -14.677 1.00 96.94 88 TYR A C 1
ATOM 699 O O . TYR A 1 88 ? 1.583 5.153 -14.848 1.00 96.94 88 TYR A O 1
ATOM 707 N N . LYS A 1 89 ? 3.741 5.498 -15.382 1.00 96.06 89 LYS A N 1
ATOM 708 C CA . LYS A 1 89 ? 3.779 4.491 -16.453 1.00 96.06 89 LYS A CA 1
ATOM 709 C C . LYS A 1 89 ? 3.409 3.095 -15.943 1.00 96.06 89 LYS A C 1
ATOM 711 O O . LYS A 1 89 ? 2.669 2.381 -16.614 1.00 96.06 89 LYS A O 1
ATOM 716 N N . ALA A 1 90 ? 3.893 2.716 -14.758 1.00 95.25 90 ALA A N 1
ATOM 717 C CA . ALA A 1 90 ? 3.588 1.421 -14.158 1.00 95.25 90 ALA A CA 1
ATOM 718 C C . ALA A 1 90 ? 2.102 1.280 -13.791 1.00 95.25 90 ALA A C 1
ATOM 720 O O . ALA A 1 90 ? 1.506 0.239 -14.060 1.00 95.25 90 ALA A O 1
ATOM 721 N N . ILE A 1 91 ? 1.491 2.320 -13.215 1.00 96.56 91 ILE A N 1
ATOM 722 C CA . ILE A 1 91 ? 0.063 2.310 -12.869 1.00 96.56 91 ILE A CA 1
ATOM 723 C C . ILE A 1 91 ? -0.820 2.350 -14.110 1.00 96.56 91 ILE A C 1
ATOM 725 O O . ILE A 1 91 ? -1.808 1.626 -14.153 1.00 96.56 91 ILE A O 1
ATOM 729 N N . GLU A 1 92 ? -0.456 3.116 -15.137 1.00 95.31 92 GLU A N 1
ATOM 730 C CA . GLU A 1 92 ? -1.170 3.101 -16.417 1.00 95.31 92 GLU A CA 1
ATOM 731 C C . GLU A 1 92 ? -1.100 1.730 -17.098 1.00 95.31 92 GLU A C 1
ATOM 733 O O . GLU A 1 92 ? -2.111 1.235 -17.592 1.00 95.31 92 GLU A O 1
ATOM 738 N N . GLY A 1 93 ? 0.068 1.078 -17.086 1.00 92.75 93 GLY A N 1
ATOM 739 C CA . GLY A 1 93 ? 0.209 -0.294 -17.578 1.00 92.75 93 GLY A CA 1
ATOM 740 C C . GLY A 1 93 ? -0.661 -1.277 -16.791 1.00 92.75 93 GLY A C 1
ATOM 741 O O . GLY A 1 93 ? -1.401 -2.060 -17.379 1.00 92.75 93 GLY A O 1
ATOM 742 N N . TYR A 1 94 ? -0.640 -1.182 -15.460 1.00 93.31 94 TYR A N 1
ATOM 743 C CA . TYR A 1 94 ? -1.475 -2.011 -14.592 1.00 93.31 94 TYR A CA 1
ATOM 744 C C . TYR A 1 94 ? -2.975 -1.797 -14.838 1.00 93.31 94 TYR A C 1
ATOM 746 O O . TYR A 1 94 ? -3.726 -2.764 -14.943 1.00 93.31 94 TYR A O 1
ATOM 754 N N . ARG A 1 95 ? -3.401 -0.537 -14.986 1.00 93.56 95 ARG A N 1
ATOM 755 C CA . ARG A 1 95 ? -4.782 -0.159 -15.304 1.00 93.56 95 ARG A CA 1
ATOM 756 C C . ARG A 1 95 ? -5.239 -0.783 -16.618 1.00 93.56 95 ARG A C 1
ATOM 758 O O . ARG A 1 95 ? -6.345 -1.295 -16.672 1.00 93.56 95 ARG A O 1
ATOM 765 N N . LYS A 1 96 ? -4.404 -0.770 -17.659 1.00 92.38 96 LYS A N 1
ATOM 766 C CA . LYS A 1 96 ? -4.733 -1.394 -18.953 1.00 92.38 96 LYS A CA 1
ATOM 767 C C . LYS A 1 96 ? -4.876 -2.914 -18.855 1.00 92.38 96 LYS A C 1
ATOM 769 O O . LYS A 1 96 ? -5.697 -3.481 -19.561 1.00 92.38 96 LYS A O 1
ATOM 774 N N . LEU A 1 97 ? -4.090 -3.555 -17.988 1.00 90.50 97 LEU A N 1
ATOM 775 C CA . LEU A 1 97 ? -4.105 -5.008 -17.808 1.00 90.50 97 LEU A CA 1
ATOM 776 C C . LEU A 1 97 ? -5.310 -5.506 -16.994 1.00 90.50 97 LEU A C 1
ATOM 778 O O . LEU A 1 97 ? -5.849 -6.564 -17.300 1.00 90.50 97 LEU A O 1
ATOM 782 N N . TYR A 1 98 ? -5.706 -4.776 -15.947 1.00 88.62 98 TYR A N 1
ATOM 783 C CA . TYR A 1 98 ? -6.733 -5.223 -14.993 1.00 88.62 98 TYR A CA 1
ATOM 784 C C . TYR A 1 98 ? -8.032 -4.407 -15.008 1.00 88.62 98 TYR A C 1
ATOM 786 O O . TYR A 1 98 ? -8.962 -4.765 -14.291 1.00 88.62 98 TYR A O 1
ATOM 794 N N . ASP A 1 99 ? -8.094 -3.328 -15.789 1.00 90.25 99 ASP A N 1
ATOM 795 C CA . ASP A 1 99 ? -9.255 -2.440 -15.951 1.00 90.25 99 ASP A CA 1
ATOM 796 C C . ASP A 1 99 ? -9.858 -1.930 -14.626 1.00 90.25 99 ASP A C 1
ATOM 798 O O . ASP A 1 99 ? -11.049 -2.032 -14.338 1.00 90.25 99 ASP A O 1
ATOM 802 N N . THR A 1 100 ? -8.998 -1.401 -13.752 1.00 90.62 100 THR A N 1
ATOM 803 C CA . THR A 1 100 ? -9.371 -0.985 -12.394 1.00 90.62 100 THR A CA 1
ATOM 804 C C . THR A 1 100 ? -9.577 0.529 -12.279 1.00 90.62 100 THR A C 1
ATOM 806 O O . THR A 1 100 ? -8.647 1.320 -12.460 1.00 90.62 100 THR A O 1
ATOM 809 N N . GLU A 1 101 ? -10.777 0.966 -11.870 1.00 91.81 101 GLU A N 1
ATOM 810 C CA . GLU A 1 101 ? -11.100 2.399 -11.712 1.00 91.81 101 GLU A CA 1
ATOM 811 C C . GLU A 1 101 ? -10.182 3.141 -10.726 1.00 91.81 101 GLU A C 1
ATOM 813 O O . GLU A 1 101 ? -9.783 4.280 -10.970 1.00 91.81 101 GLU A O 1
ATOM 818 N N . TYR A 1 102 ? -9.823 2.512 -9.603 1.00 94.62 102 TYR A N 1
ATOM 819 C CA . TYR A 1 102 ? -8.961 3.141 -8.592 1.00 94.62 102 TYR A CA 1
ATOM 820 C C . TYR A 1 102 ? -7.546 3.411 -9.124 1.00 94.62 102 TYR A C 1
ATOM 822 O O . TYR A 1 102 ? -6.889 4.365 -8.705 1.00 94.62 102 TYR A O 1
ATOM 830 N N . SER A 1 103 ? -7.079 2.612 -10.087 1.00 95.62 103 SER A N 1
ATOM 831 C CA . SER A 1 103 ? -5.797 2.842 -10.751 1.00 95.62 103 SER A CA 1
ATOM 832 C C . SER A 1 103 ? -5.859 4.041 -11.697 1.00 95.62 103 SER A C 1
ATOM 834 O O . SER A 1 103 ? -4.849 4.722 -11.851 1.00 95.62 103 SER A O 1
ATOM 836 N N . ALA A 1 104 ? -7.030 4.361 -12.262 1.00 95.75 104 ALA A N 1
ATOM 837 C CA . ALA A 1 104 ? -7.224 5.578 -13.052 1.00 95.75 104 ALA A CA 1
ATOM 838 C C . ALA A 1 104 ? -7.075 6.839 -12.192 1.00 95.75 104 ALA A C 1
ATOM 840 O O . ALA A 1 104 ? -6.365 7.770 -12.574 1.00 95.75 104 ALA A O 1
ATOM 841 N N . GLU A 1 105 ? -7.683 6.866 -11.000 1.00 96.75 105 GLU A N 1
ATOM 842 C CA . GLU A 1 105 ? -7.490 8.004 -10.099 1.00 96.75 105 GLU A CA 1
ATOM 843 C C . GLU A 1 105 ? -6.045 8.089 -9.600 1.00 96.75 105 GLU A C 1
ATOM 845 O O . GLU A 1 105 ? -5.472 9.178 -9.576 1.00 96.75 105 GLU A O 1
ATOM 850 N N . PHE A 1 106 ? -5.417 6.962 -9.264 1.00 97.88 106 PHE A N 1
ATOM 851 C CA . PHE A 1 106 ? -4.008 6.955 -8.880 1.00 97.88 106 PHE A CA 1
ATOM 852 C C . PHE A 1 106 ? -3.115 7.528 -10.000 1.00 97.88 106 PHE A C 1
ATOM 854 O O . PHE A 1 106 ? -2.313 8.429 -9.746 1.00 97.88 106 PHE A O 1
ATOM 861 N N . ALA A 1 107 ? -3.295 7.098 -11.252 1.00 97.25 107 ALA A N 1
ATOM 862 C CA . ALA A 1 107 ? -2.567 7.655 -12.393 1.00 97.25 107 ALA A CA 1
ATOM 863 C C . ALA A 1 107 ? -2.812 9.162 -12.563 1.00 97.25 107 ALA A C 1
ATOM 865 O O . ALA A 1 107 ? -1.865 9.923 -12.765 1.00 97.25 107 ALA A O 1
ATOM 866 N N . ARG A 1 108 ? -4.064 9.615 -12.415 1.00 97.56 108 ARG A N 1
ATOM 867 C CA . ARG A 1 108 ? -4.431 11.038 -12.469 1.00 97.56 108 ARG A CA 1
ATOM 868 C C . ARG A 1 108 ? -3.705 11.854 -11.398 1.00 97.56 108 ARG A C 1
ATOM 870 O O . ARG A 1 108 ? -3.175 12.918 -11.707 1.00 97.56 108 ARG A O 1
ATOM 877 N N . LEU A 1 109 ? -3.638 11.359 -10.160 1.00 97.88 109 LEU A N 1
ATOM 878 C CA . LEU A 1 109 ? -2.929 12.039 -9.070 1.00 97.88 109 LEU A CA 1
ATOM 879 C C . LEU A 1 109 ? -1.415 12.083 -9.312 1.00 97.88 109 LEU A C 1
ATOM 881 O O . LEU A 1 109 ? -0.796 13.119 -9.086 1.00 97.88 109 LEU A O 1
ATOM 885 N N . LEU A 1 110 ? -0.817 11.012 -9.844 1.00 97.44 110 LEU A N 1
ATOM 886 C CA . LEU A 1 110 ? 0.589 11.024 -10.269 1.00 97.44 110 LEU A CA 1
ATOM 887 C C . LEU A 1 110 ? 0.833 12.032 -11.403 1.00 97.44 110 LEU A C 1
ATOM 889 O O . LEU A 1 110 ? 1.834 12.744 -11.389 1.00 97.44 110 LEU A O 1
ATOM 893 N N . SER A 1 111 ? -0.092 12.142 -12.357 1.00 96.69 111 SER A N 1
ATOM 894 C CA . SER A 1 111 ? -0.019 13.146 -13.423 1.00 96.69 111 SER A CA 1
ATOM 895 C C . SER A 1 111 ? -0.102 14.573 -12.873 1.00 96.69 111 SER A C 1
ATOM 897 O O . SER A 1 111 ? 0.646 15.441 -13.319 1.00 96.69 111 SER A O 1
ATOM 899 N N . ALA A 1 112 ? -0.960 14.819 -11.879 1.00 95.56 112 ALA A N 1
ATOM 900 C CA . ALA A 1 112 ? -1.048 16.117 -11.209 1.00 95.56 112 ALA A CA 1
ATOM 901 C C . ALA A 1 112 ? 0.262 16.478 -10.485 1.00 95.56 112 ALA A C 1
ATOM 903 O O . ALA A 1 112 ? 0.714 17.616 -10.559 1.00 95.56 112 ALA A O 1
ATOM 904 N N . VAL A 1 113 ? 0.918 15.500 -9.849 1.00 95.44 113 VAL A N 1
ATOM 905 C CA . VAL A 1 113 ? 2.249 15.672 -9.236 1.00 95.44 113 VAL A CA 1
ATOM 906 C C . VAL A 1 113 ? 3.296 16.066 -10.282 1.00 95.44 113 VAL A C 1
ATOM 908 O O . VAL A 1 113 ? 4.119 16.939 -10.021 1.00 95.44 113 VAL A O 1
ATOM 911 N N . LEU A 1 114 ? 3.272 15.456 -11.472 1.00 93.75 114 LEU A N 1
ATOM 912 C CA . LEU A 1 114 ? 4.208 15.789 -12.554 1.00 93.75 114 LEU A CA 1
ATOM 913 C C . LEU A 1 114 ? 4.010 17.209 -13.089 1.00 93.75 114 LEU A C 1
ATOM 915 O O . LEU A 1 114 ? 5.003 17.900 -13.335 1.00 93.75 114 LEU A O 1
ATOM 919 N N . GLY A 1 115 ? 2.749 17.617 -13.255 1.00 91.38 115 GLY A N 1
ATOM 920 C CA . GLY A 1 115 ? 2.369 18.947 -13.733 1.00 91.38 115 GLY A CA 1
ATOM 921 C C . GLY A 1 115 ? 2.529 20.056 -12.694 1.00 91.38 115 GLY A C 1
ATOM 922 O O . GLY A 1 115 ? 2.486 21.228 -13.050 1.00 91.38 115 GLY A O 1
ATOM 923 N N . ASN A 1 116 ? 2.738 19.718 -11.419 1.00 90.62 116 ASN A N 1
ATOM 924 C CA . ASN A 1 116 ? 2.959 20.711 -10.382 1.00 90.62 116 ASN A CA 1
ATOM 925 C C . ASN A 1 116 ? 4.435 21.146 -10.356 1.00 90.62 116 ASN A C 1
ATOM 927 O O . ASN A 1 116 ? 5.316 20.430 -9.874 1.00 90.62 116 ASN A O 1
ATOM 931 N N . GLU A 1 117 ? 4.717 22.335 -10.883 1.00 80.69 117 GLU A N 1
ATOM 932 C CA . GLU A 1 117 ? 6.063 22.923 -10.876 1.00 80.69 117 GLU A CA 1
ATOM 933 C C . GLU A 1 117 ? 6.501 23.399 -9.485 1.00 80.69 117 GLU A C 1
ATOM 935 O O . GLU A 1 117 ? 7.685 23.326 -9.161 1.00 80.69 117 GLU A O 1
ATOM 940 N N . SER A 1 118 ? 5.555 23.793 -8.625 1.00 79.44 118 SER A N 1
ATOM 941 C CA . SER A 1 118 ? 5.849 24.227 -7.251 1.00 79.44 118 SER A CA 1
ATOM 942 C C . SER A 1 118 ? 6.283 23.082 -6.328 1.00 79.44 118 SER A C 1
ATOM 944 O O . SER A 1 118 ? 6.953 23.311 -5.322 1.00 79.44 118 SER A O 1
ATOM 946 N N . LEU A 1 119 ? 5.952 21.833 -6.677 1.00 80.31 119 LEU A N 1
ATOM 947 C CA . LEU A 1 119 ? 6.346 20.655 -5.911 1.00 80.31 119 LEU A CA 1
ATOM 948 C C . LEU A 1 119 ? 7.747 20.189 -6.332 1.00 80.31 119 LEU A C 1
ATOM 950 O O . LEU A 1 119 ? 7.914 19.263 -7.131 1.00 80.31 119 LEU A O 1
ATOM 954 N N . THR A 1 120 ? 8.762 20.838 -5.766 1.00 74.38 120 THR A N 1
ATOM 955 C CA . THR A 1 120 ? 10.166 20.440 -5.913 1.00 74.38 120 THR A CA 1
ATOM 956 C C . THR A 1 120 ? 10.645 19.788 -4.622 1.00 74.38 120 THR A C 1
ATOM 958 O O . THR A 1 120 ? 10.708 20.430 -3.579 1.00 74.38 120 THR A O 1
ATOM 961 N N . ILE A 1 121 ? 10.973 18.497 -4.693 1.00 83.81 121 ILE A N 1
ATOM 962 C CA . ILE A 1 121 ? 11.490 17.724 -3.561 1.00 83.81 121 ILE A CA 1
ATOM 963 C C . ILE A 1 121 ? 12.955 17.392 -3.830 1.00 83.81 121 ILE A C 1
ATOM 965 O O . ILE A 1 121 ? 13.261 16.651 -4.769 1.00 83.81 121 ILE A O 1
ATOM 969 N N . ASP A 1 122 ? 13.844 17.922 -2.991 1.00 82.56 122 ASP A N 1
ATOM 970 C CA . ASP A 1 122 ? 15.243 17.507 -2.960 1.00 82.56 122 ASP A CA 1
ATOM 971 C C . ASP A 1 122 ? 15.367 16.196 -2.176 1.00 82.56 122 ASP A C 1
ATOM 973 O O . ASP A 1 122 ? 15.026 16.113 -1.000 1.00 82.56 122 ASP A O 1
ATOM 977 N N . LEU A 1 123 ? 15.846 15.146 -2.837 1.00 83.62 123 LEU A N 1
ATOM 978 C CA . LEU A 1 123 ? 16.043 13.838 -2.214 1.00 83.62 123 LEU A CA 1
ATOM 979 C C . LEU A 1 123 ? 17.357 13.741 -1.426 1.00 83.62 123 LEU A C 1
ATOM 981 O O . LEU A 1 123 ? 17.527 12.795 -0.653 1.00 83.62 123 LEU A O 1
ATOM 985 N N . LYS A 1 124 ? 18.275 14.704 -1.595 1.00 79.31 124 LYS A N 1
ATOM 986 C CA . LYS A 1 124 ? 19.492 14.819 -0.779 1.00 79.31 124 LYS A CA 1
ATOM 987 C C . LYS A 1 124 ? 19.182 15.392 0.605 1.00 79.31 124 LYS A C 1
ATOM 989 O O . LYS A 1 124 ? 19.765 14.925 1.582 1.00 79.31 124 LYS A O 1
ATOM 994 N N . ASP A 1 125 ? 18.226 16.319 0.684 1.00 80.00 125 ASP A N 1
ATOM 995 C CA . ASP A 1 125 ? 17.650 16.857 1.925 1.00 80.00 125 ASP A CA 1
ATOM 996 C C . ASP A 1 125 ? 16.109 16.738 1.919 1.00 80.00 125 ASP A C 1
ATOM 998 O O . ASP A 1 125 ? 15.391 17.722 1.714 1.00 80.00 125 ASP A O 1
ATOM 1002 N N . PRO A 1 126 ? 15.567 15.518 2.098 1.00 77.94 126 PRO A N 1
ATOM 1003 C CA . PRO A 1 126 ? 14.137 15.273 2.011 1.00 77.94 126 PRO A CA 1
ATOM 1004 C C . PRO A 1 126 ? 13.444 15.836 3.246 1.00 77.94 126 PRO A C 1
ATOM 1006 O O . PRO A 1 126 ? 13.348 15.182 4.290 1.00 77.94 126 PRO A O 1
ATOM 1009 N N . ARG A 1 127 ? 12.927 17.056 3.119 1.00 74.94 127 ARG A N 1
ATOM 1010 C CA . ARG A 1 127 ? 12.092 17.654 4.156 1.00 74.94 127 ARG A CA 1
ATOM 1011 C C . ARG A 1 127 ? 10.767 16.897 4.218 1.00 74.94 127 ARG A C 1
ATOM 1013 O O . ARG A 1 127 ? 10.103 16.771 3.187 1.00 74.94 127 ARG A O 1
ATOM 1020 N N . PRO A 1 128 ? 10.382 16.363 5.389 1.00 71.19 128 PRO A N 1
ATOM 1021 C CA . PRO A 1 128 ? 9.083 15.738 5.520 1.00 71.19 128 PRO A CA 1
ATOM 1022 C C . PRO A 1 128 ? 7.998 16.782 5.247 1.00 71.19 128 PRO A C 1
ATOM 1024 O O . PRO A 1 128 ? 8.126 17.944 5.639 1.00 71.19 128 PRO A O 1
ATOM 1027 N N . ALA A 1 129 ? 6.909 16.357 4.617 1.00 70.44 129 ALA A N 1
ATOM 1028 C CA . ALA A 1 129 ? 5.659 17.091 4.696 1.00 70.44 129 ALA A CA 1
ATOM 1029 C C . ALA A 1 129 ? 5.353 17.325 6.186 1.00 70.44 129 ALA A C 1
ATOM 1031 O O . ALA A 1 129 ? 5.607 16.442 7.006 1.00 70.44 129 ALA A O 1
ATOM 1032 N N . GLY A 1 130 ? 4.828 18.496 6.557 1.00 72.19 130 GLY A N 1
ATOM 1033 C CA . GLY A 1 130 ? 4.554 18.871 7.957 1.00 72.19 130 GLY A CA 1
ATOM 1034 C C . GLY A 1 130 ? 3.550 17.970 8.698 1.00 72.1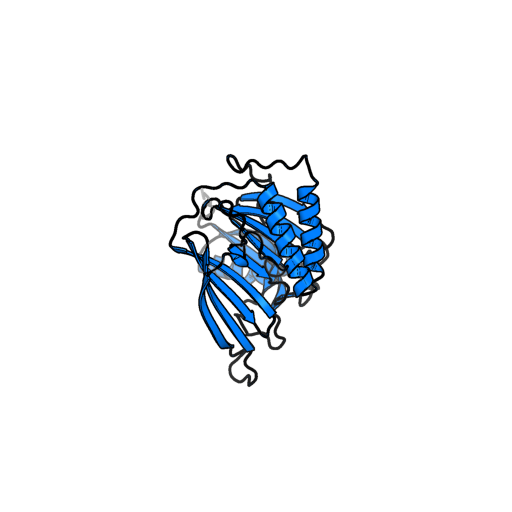9 130 GLY A C 1
ATOM 1035 O O . GLY A 1 130 ? 3.156 18.274 9.818 1.00 72.19 130 GLY A O 1
ATOM 1036 N N . GLU A 1 131 ? 3.145 16.859 8.085 1.00 82.81 131 GLU A N 1
ATOM 1037 C CA . GLU A 1 131 ? 2.215 15.862 8.581 1.00 82.81 131 GLU A CA 1
ATOM 1038 C C . GLU A 1 131 ? 2.854 14.463 8.518 1.00 82.81 131 GLU A C 1
ATOM 1040 O O . GLU A 1 131 ? 3.603 14.149 7.587 1.00 82.81 131 GLU A O 1
ATOM 1045 N N . PRO A 1 132 ? 2.543 13.567 9.468 1.00 84.56 132 PRO A N 1
ATOM 1046 C CA . PRO A 1 132 ? 3.022 12.194 9.414 1.00 84.56 132 PRO A CA 1
ATOM 1047 C C . PRO A 1 132 ? 2.339 11.401 8.289 1.00 84.56 132 PRO A C 1
ATOM 1049 O O . PRO A 1 132 ? 1.151 11.584 8.003 1.00 84.56 132 PRO A O 1
ATOM 1052 N N . SER A 1 133 ? 3.071 10.450 7.698 1.00 86.94 133 SER A N 1
ATOM 1053 C CA . SER A 1 133 ? 2.477 9.424 6.830 1.00 86.94 133 SER A CA 1
ATOM 1054 C C . SER A 1 133 ? 1.500 8.546 7.618 1.00 86.94 133 SER A C 1
ATOM 1056 O O . SER A 1 133 ? 1.702 8.261 8.804 1.00 86.94 133 SER A O 1
ATOM 1058 N N . PHE A 1 134 ? 0.478 8.034 6.933 1.00 82.94 134 PHE A N 1
ATOM 1059 C CA . PHE A 1 134 ? -0.393 6.979 7.456 1.00 82.94 134 PHE A CA 1
ATOM 1060 C C . PHE A 1 134 ? 0.376 5.683 7.769 1.00 82.94 134 PHE A C 1
ATOM 1062 O O . PHE A 1 134 ? -0.060 4.874 8.593 1.00 82.94 134 PHE A O 1
ATOM 1069 N N . LEU A 1 135 ? 1.549 5.493 7.158 1.00 79.25 135 LEU A N 1
ATOM 1070 C CA . LEU A 1 135 ? 2.524 4.472 7.523 1.00 79.25 135 LEU A CA 1
ATOM 1071 C C . LEU A 1 135 ? 3.533 5.055 8.520 1.00 79.25 135 LEU A C 1
ATOM 1073 O O . LEU A 1 135 ? 4.467 5.768 8.153 1.00 79.25 135 LEU A O 1
ATOM 1077 N N . LYS A 1 136 ? 3.353 4.717 9.802 1.00 77.38 136 LYS A N 1
ATOM 1078 C CA . LYS A 1 136 ? 4.220 5.189 10.892 1.00 77.38 136 LYS A CA 1
ATOM 1079 C C . LYS A 1 136 ? 5.702 4.897 10.615 1.00 77.38 136 LYS A C 1
ATOM 1081 O O . LYS A 1 136 ? 6.058 3.791 10.215 1.00 77.38 136 LYS A O 1
ATOM 1086 N N . GLY A 1 137 ? 6.556 5.878 10.912 1.00 78.19 137 GLY A N 1
ATOM 1087 C CA . GLY A 1 137 ? 8.015 5.746 10.831 1.00 78.19 137 GLY A CA 1
ATOM 1088 C C . GLY A 1 137 ? 8.612 5.934 9.435 1.00 78.19 137 GLY A C 1
ATOM 1089 O O . GLY A 1 137 ? 9.795 5.656 9.254 1.00 78.19 137 GLY A O 1
ATOM 1090 N N . LEU A 1 138 ? 7.823 6.390 8.456 1.00 84.06 138 LEU A N 1
ATOM 1091 C CA . LEU A 1 138 ? 8.298 6.697 7.109 1.00 84.06 138 LEU A CA 1
ATOM 1092 C C . LEU A 1 138 ? 8.261 8.206 6.827 1.00 84.06 138 LEU A C 1
ATOM 1094 O O . LEU A 1 138 ? 7.376 8.915 7.308 1.00 84.06 138 LEU A O 1
ATOM 1098 N N . THR A 1 139 ? 9.212 8.686 6.023 1.00 89.44 139 THR A N 1
ATOM 1099 C CA . THR A 1 139 ? 9.303 10.095 5.622 1.00 89.44 139 THR A CA 1
ATOM 1100 C C . THR A 1 139 ? 8.291 10.381 4.516 1.00 89.44 139 THR A C 1
ATOM 1102 O O . THR A 1 139 ? 8.484 9.969 3.372 1.00 89.44 139 THR A O 1
ATOM 1105 N N . LEU A 1 140 ? 7.208 11.083 4.851 1.00 92.81 140 LEU A N 1
ATOM 1106 C CA . LEU A 1 140 ? 6.246 11.583 3.871 1.00 92.81 140 LEU A CA 1
ATOM 1107 C C . LEU A 1 140 ? 6.879 12.744 3.103 1.00 92.81 140 LEU A C 1
ATOM 1109 O O . LEU A 1 140 ? 7.268 13.726 3.718 1.00 92.81 140 LEU A O 1
ATOM 1113 N N . LEU A 1 141 ? 6.978 12.645 1.782 1.00 92.12 141 LEU A N 1
ATOM 1114 C CA . LEU A 1 141 ? 7.454 13.738 0.931 1.00 92.12 141 LEU A CA 1
ATOM 1115 C C . LEU A 1 141 ? 6.303 14.639 0.485 1.00 92.12 141 LEU A C 1
ATOM 1117 O O . LEU A 1 141 ? 6.427 15.857 0.470 1.00 92.12 141 LEU A O 1
ATOM 1121 N N . ALA A 1 142 ? 5.184 14.027 0.101 1.00 92.44 142 ALA A N 1
ATOM 1122 C CA . ALA A 1 142 ? 4.003 14.735 -0.361 1.00 92.44 142 ALA A CA 1
ATOM 1123 C C . ALA A 1 142 ? 2.745 13.899 -0.133 1.00 92.44 142 ALA A C 1
ATOM 1125 O O . ALA A 1 142 ? 2.777 12.665 -0.188 1.00 92.44 142 ALA A O 1
ATOM 1126 N N . ARG A 1 143 ? 1.629 14.598 0.059 1.00 93.69 143 ARG A N 1
ATOM 1127 C CA . ARG A 1 143 ? 0.282 14.038 0.053 1.00 93.69 143 ARG A CA 1
ATOM 1128 C C . ARG A 1 143 ? -0.546 14.804 -0.968 1.00 93.69 143 ARG A C 1
ATOM 1130 O O . ARG A 1 143 ? -0.516 16.029 -0.982 1.00 93.69 143 ARG A O 1
ATOM 1137 N N . VAL A 1 144 ? -1.252 14.081 -1.829 1.00 94.12 144 VAL A N 1
ATOM 1138 C CA . VAL A 1 144 ? -2.138 14.670 -2.836 1.00 94.12 144 VAL A CA 1
ATOM 1139 C C . VAL A 1 144 ? -3.513 14.051 -2.689 1.00 94.12 144 VAL A C 1
ATOM 1141 O O . VAL A 1 144 ? -3.687 12.842 -2.852 1.00 94.12 144 VAL A O 1
ATOM 1144 N N . ASP A 1 145 ? -4.489 14.888 -2.367 1.00 94.31 145 ASP A N 1
ATOM 1145 C CA . ASP A 1 145 ? -5.870 14.468 -2.208 1.00 94.31 145 ASP A CA 1
ATOM 1146 C C . ASP A 1 145 ? -6.609 14.443 -3.545 1.00 94.31 145 ASP A C 1
ATOM 1148 O O . ASP A 1 145 ? -6.634 15.415 -4.298 1.00 94.31 145 ASP A O 1
ATOM 1152 N N . GLY A 1 146 ? -7.223 13.299 -3.828 1.00 94.12 146 GLY A N 1
ATOM 1153 C CA . GLY A 1 146 ? -8.215 13.120 -4.875 1.00 94.12 146 GLY A CA 1
ATOM 1154 C C . GLY A 1 146 ? -9.632 13.080 -4.314 1.00 94.12 146 GLY A C 1
ATOM 1155 O O . GLY A 1 146 ? -9.875 13.301 -3.123 1.00 94.12 146 GLY A O 1
ATOM 1156 N N . GLU A 1 147 ? -10.570 12.768 -5.199 1.00 92.81 147 GLU A N 1
ATOM 1157 C CA . GLU A 1 147 ? -11.990 12.662 -4.886 1.00 92.81 147 GLU A CA 1
ATOM 1158 C C . GLU A 1 147 ? -12.288 11.331 -4.189 1.00 92.81 147 GLU A C 1
ATOM 1160 O O . GLU A 1 147 ? -12.823 11.323 -3.079 1.00 92.81 147 GLU A O 1
ATOM 1165 N N . LYS A 1 148 ? -11.887 10.200 -4.793 1.00 95.44 148 LYS A N 1
ATOM 1166 C CA . LYS A 1 148 ? -12.152 8.863 -4.229 1.00 95.44 148 LYS A CA 1
ATOM 1167 C C . LYS A 1 148 ? -11.012 8.362 -3.343 1.00 95.44 148 LYS A C 1
ATOM 1169 O O . LYS A 1 148 ? -11.195 7.384 -2.618 1.00 95.44 148 LYS A O 1
ATOM 1174 N N . GLY A 1 149 ? -9.855 9.021 -3.348 1.00 95.94 149 GLY A N 1
ATOM 1175 C CA . GLY A 1 149 ? -8.705 8.587 -2.563 1.00 95.94 149 GLY A CA 1
ATOM 1176 C C . GLY A 1 149 ? -7.638 9.643 -2.325 1.00 95.94 149 GLY A C 1
ATOM 1177 O O . GLY A 1 149 ? -7.746 10.779 -2.774 1.00 95.94 149 GLY A O 1
ATOM 1178 N N . THR A 1 150 ? -6.594 9.250 -1.605 1.00 96.38 150 THR A N 1
ATOM 1179 C CA . THR A 1 150 ? -5.441 10.092 -1.261 1.00 96.38 150 THR A CA 1
ATOM 1180 C C . THR A 1 150 ? -4.158 9.370 -1.650 1.00 96.38 150 THR A C 1
ATOM 1182 O O . THR A 1 150 ? -3.978 8.198 -1.316 1.00 96.38 150 THR A O 1
ATOM 1185 N N . LEU A 1 151 ? -3.253 10.073 -2.327 1.00 97.25 151 LEU A N 1
ATOM 1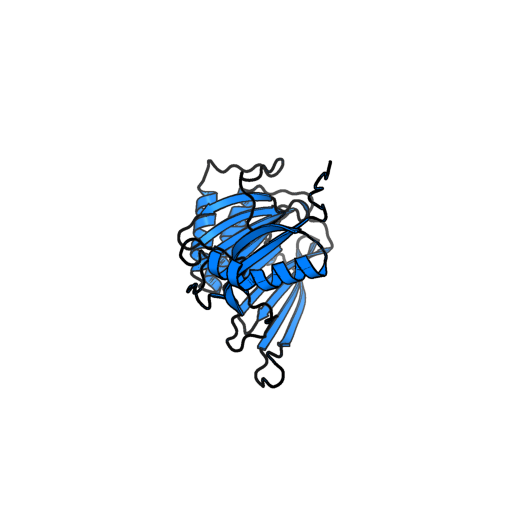186 C CA . LEU A 1 151 ? -1.919 9.594 -2.668 1.00 97.25 151 LEU A CA 1
ATOM 1187 C C . LEU A 1 151 ? -0.901 10.083 -1.633 1.00 97.25 151 LEU A C 1
ATOM 1189 O O . LEU A 1 151 ? -0.736 11.284 -1.451 1.00 97.25 151 LEU A O 1
ATOM 1193 N N . GLU A 1 152 ? -0.173 9.162 -1.009 1.00 96.44 152 GLU A N 1
ATOM 1194 C CA . GLU A 1 152 ? 1.054 9.454 -0.267 1.00 96.44 152 GLU A CA 1
ATOM 1195 C C . GLU A 1 152 ? 2.288 9.093 -1.094 1.00 96.44 152 GLU A C 1
ATOM 1197 O O . GLU A 1 152 ? 2.364 8.010 -1.684 1.00 96.44 152 GLU A O 1
ATOM 1202 N N . ILE A 1 153 ? 3.280 9.981 -1.081 1.00 96.06 153 ILE A N 1
ATOM 1203 C CA . ILE A 1 153 ? 4.594 9.755 -1.677 1.00 96.06 153 ILE A CA 1
ATOM 1204 C C . ILE A 1 153 ? 5.626 9.757 -0.562 1.00 96.06 153 ILE A C 1
ATOM 1206 O O . ILE A 1 153 ? 5.755 10.726 0.181 1.00 96.06 153 ILE A O 1
ATOM 1210 N N . ILE A 1 154 ? 6.337 8.648 -0.423 1.00 94.94 154 ILE A N 1
ATOM 1211 C CA . ILE A 1 154 ? 7.109 8.322 0.769 1.00 94.94 154 ILE A CA 1
ATOM 1212 C C . ILE A 1 154 ? 8.546 8.017 0.371 1.00 94.94 154 ILE A C 1
ATOM 1214 O O . ILE A 1 154 ? 8.786 7.181 -0.500 1.00 94.94 154 ILE A O 1
ATOM 1218 N N . TYR A 1 155 ? 9.500 8.636 1.060 1.00 92.69 155 TYR A N 1
ATOM 1219 C CA . TYR A 1 155 ? 10.914 8.321 0.917 1.00 92.69 155 TYR A CA 1
ATOM 1220 C C . TYR A 1 155 ? 11.341 7.213 1.875 1.00 92.69 155 TYR A C 1
ATOM 1222 O O . TYR A 1 155 ? 11.101 7.274 3.083 1.00 92.69 155 TYR A O 1
ATOM 1230 N N . GLN A 1 156 ? 12.024 6.206 1.338 1.00 89.44 156 GLN A N 1
ATOM 1231 C CA . GLN A 1 156 ? 12.582 5.092 2.094 1.00 89.44 156 GLN A CA 1
ATOM 1232 C C . GLN A 1 156 ? 14.107 5.068 1.920 1.00 89.44 156 GLN A C 1
ATOM 1234 O O . GLN A 1 156 ? 14.674 4.276 1.170 1.00 89.44 156 GLN A O 1
ATOM 1239 N N . LYS A 1 157 ? 14.793 5.916 2.699 1.00 85.69 157 LYS A N 1
ATOM 1240 C CA . LYS A 1 157 ? 16.258 6.089 2.658 1.00 85.69 157 LYS A CA 1
ATOM 1241 C C . LYS A 1 157 ? 17.046 4.775 2.715 1.00 85.69 157 LYS A C 1
ATOM 1243 O O . LYS A 1 157 ? 18.024 4.614 2.003 1.00 85.69 157 LYS A O 1
ATOM 1248 N N . ARG A 1 158 ? 16.623 3.814 3.549 1.00 85.56 158 ARG A N 1
ATOM 1249 C CA . ARG A 1 158 ? 17.328 2.524 3.707 1.00 85.56 158 ARG A CA 1
ATOM 1250 C C . ARG A 1 158 ? 17.268 1.637 2.464 1.00 85.56 158 ARG A C 1
ATOM 1252 O O . ARG A 1 158 ? 18.163 0.825 2.270 1.00 85.56 158 ARG A O 1
ATOM 1259 N N . ALA A 1 159 ? 16.200 1.743 1.681 1.00 85.75 159 ALA A N 1
ATOM 1260 C CA . ALA A 1 159 ? 15.996 0.930 0.489 1.00 85.75 159 ALA A CA 1
ATOM 1261 C C . ALA A 1 159 ? 16.333 1.689 -0.804 1.00 85.75 159 ALA A C 1
ATOM 1263 O O . ALA A 1 159 ? 16.271 1.086 -1.875 1.00 85.75 159 ALA A O 1
ATOM 1264 N N . SER A 1 160 ? 16.714 2.972 -0.710 1.00 91.56 160 SER A N 1
ATOM 1265 C CA . SER A 1 160 ? 16.934 3.852 -1.863 1.00 91.56 160 SER A CA 1
ATOM 1266 C C . SER A 1 160 ? 15.759 3.794 -2.845 1.00 91.56 160 SER A C 1
ATOM 1268 O O . SER A 1 160 ? 15.929 3.566 -4.047 1.00 91.56 160 SER A O 1
ATOM 1270 N N . ASP A 1 161 ? 14.538 3.932 -2.327 1.00 94.31 161 ASP A N 1
ATOM 1271 C CA . ASP A 1 161 ? 13.317 3.915 -3.125 1.00 94.31 161 ASP A CA 1
ATOM 1272 C C . ASP A 1 161 ? 12.312 5.002 -2.707 1.00 94.31 161 ASP A C 1
ATOM 1274 O O . ASP A 1 161 ? 12.310 5.532 -1.589 1.00 94.31 161 ASP A O 1
ATOM 1278 N N . ILE A 1 162 ? 11.450 5.347 -3.664 1.00 95.56 162 ILE A N 1
ATOM 1279 C CA . ILE A 1 162 ? 10.256 6.161 -3.452 1.00 95.56 162 ILE A CA 1
ATOM 1280 C C . ILE A 1 162 ? 9.056 5.231 -3.525 1.00 95.56 162 ILE A C 1
ATOM 1282 O O . ILE A 1 162 ? 8.871 4.491 -4.493 1.00 95.56 162 ILE A O 1
ATOM 1286 N N . THR A 1 163 ? 8.239 5.252 -2.481 1.00 96.44 163 THR A N 1
ATOM 1287 C CA . THR A 1 163 ? 7.004 4.478 -2.407 1.00 96.44 163 THR A CA 1
ATOM 1288 C C . THR A 1 163 ? 5.813 5.387 -2.638 1.00 96.44 163 THR A C 1
ATOM 1290 O O . THR A 1 163 ? 5.664 6.407 -1.974 1.00 96.44 163 THR A O 1
ATOM 1293 N N . PHE A 1 164 ? 4.944 4.976 -3.548 1.00 97.62 164 PHE A N 1
ATOM 1294 C CA . PHE A 1 164 ? 3.687 5.641 -3.845 1.00 97.62 164 PHE A CA 1
ATOM 1295 C C . PHE A 1 164 ? 2.567 4.758 -3.318 1.00 97.62 164 PHE A C 1
ATOM 1297 O O . PHE A 1 164 ? 2.511 3.573 -3.659 1.00 97.62 164 PHE A O 1
ATOM 1304 N N . VAL A 1 165 ? 1.698 5.306 -2.474 1.00 97.69 165 VAL A N 1
ATOM 1305 C CA . VAL A 1 165 ? 0.559 4.577 -1.910 1.00 97.69 165 VAL A CA 1
ATOM 1306 C C . VAL A 1 165 ? -0.702 5.384 -2.127 1.00 97.69 165 VAL A C 1
ATOM 1308 O O . VAL A 1 165 ? -0.820 6.492 -1.616 1.00 97.69 165 VAL A O 1
ATOM 1311 N N . TRP A 1 166 ? -1.654 4.812 -2.848 1.00 98.06 166 TRP A N 1
ATOM 1312 C CA . TRP A 1 166 ? -2.991 5.369 -2.958 1.00 98.06 166 TRP A CA 1
ATOM 1313 C C . TRP A 1 166 ? -3.924 4.648 -1.988 1.00 98.06 166 TRP A C 1
ATOM 1315 O O . TRP A 1 166 ? -3.957 3.415 -1.959 1.00 98.06 166 TRP A O 1
ATOM 1325 N N . TYR A 1 167 ? -4.668 5.415 -1.199 1.00 97.06 167 TYR A N 1
ATOM 1326 C CA . TYR A 1 167 ? -5.670 4.929 -0.255 1.00 97.06 167 TYR A CA 1
ATOM 1327 C C . TYR A 1 167 ? -7.062 5.345 -0.707 1.00 97.06 167 TYR A C 1
ATOM 1329 O O . TYR A 1 167 ? -7.278 6.511 -1.025 1.00 97.06 167 TYR A O 1
ATOM 1337 N N . GLU A 1 168 ? -8.016 4.422 -0.655 1.00 97.00 168 GLU A N 1
ATOM 1338 C CA . GLU A 1 168 ? -9.425 4.744 -0.872 1.00 97.00 168 GLU A CA 1
ATOM 1339 C C . GLU A 1 168 ? -9.996 5.516 0.328 1.00 97.00 168 GLU A C 1
ATOM 1341 O O . GLU A 1 168 ? -9.783 5.140 1.487 1.00 97.00 168 GLU A O 1
ATOM 1346 N N . LYS A 1 169 ? -10.780 6.559 0.042 1.00 95.50 169 LYS A N 1
ATOM 1347 C CA . LYS A 1 169 ? -11.582 7.295 1.022 1.00 95.50 169 LYS A CA 1
ATOM 1348 C C . LYS A 1 169 ? -12.905 6.572 1.264 1.00 95.50 169 LYS A C 1
ATOM 1350 O O . LYS A 1 169 ? -13.864 6.679 0.503 1.00 95.50 169 LYS A O 1
ATOM 1355 N N . ILE A 1 170 ? -13.008 5.889 2.394 1.00 94.12 170 ILE A N 1
ATOM 1356 C CA . ILE A 1 170 ? -14.253 5.289 2.869 1.00 94.12 170 ILE A CA 1
ATOM 1357 C C . ILE A 1 170 ? -15.159 6.410 3.400 1.00 94.12 170 ILE A C 1
ATOM 1359 O O . ILE A 1 170 ? -14.787 7.145 4.321 1.00 94.12 170 ILE A O 1
ATOM 1363 N N . LYS A 1 171 ? -16.360 6.549 2.817 1.00 90.75 171 LYS A N 1
ATOM 1364 C CA . LYS A 1 171 ? -17.300 7.656 3.103 1.00 90.75 171 LYS A CA 1
ATOM 1365 C C . LYS A 1 171 ? -16.649 9.040 2.940 1.00 90.75 171 LYS A C 1
ATOM 1367 O O . LYS A 1 171 ? -16.894 9.936 3.740 1.00 90.75 171 LYS A O 1
ATOM 1372 N N . GLY A 1 172 ? -15.765 9.186 1.951 1.00 89.12 172 GLY A N 1
ATOM 1373 C CA . GLY A 1 172 ? -15.124 10.460 1.609 1.00 89.12 172 GLY A CA 1
ATOM 137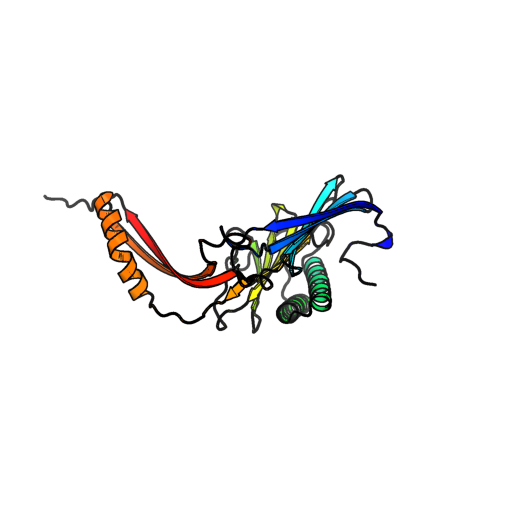4 C C . GLY A 1 172 ? -14.078 10.971 2.607 1.00 89.12 172 GLY A C 1
ATOM 1375 O O . GLY A 1 172 ? -13.438 11.977 2.326 1.00 89.12 172 GLY A O 1
ATOM 1376 N N . ARG A 1 173 ? -13.865 10.299 3.750 1.00 87.44 173 ARG A N 1
ATOM 1377 C CA . ARG A 1 173 ? -12.963 10.804 4.804 1.00 87.44 173 ARG A CA 1
ATOM 1378 C C . ARG A 1 173 ? -12.055 9.767 5.452 1.00 87.44 173 ARG A C 1
ATOM 1380 O O . ARG A 1 173 ? -10.953 10.102 5.866 1.00 87.44 173 ARG A O 1
ATOM 1387 N N . TRP A 1 174 ? -12.515 8.528 5.608 1.00 90.62 174 TRP A N 1
ATOM 1388 C CA . TRP A 1 174 ? -11.768 7.530 6.366 1.00 90.62 174 TRP A CA 1
ATOM 1389 C C . TRP A 1 174 ? -10.815 6.768 5.464 1.00 90.62 174 TRP A C 1
ATOM 1391 O O . TRP A 1 174 ? -11.145 6.450 4.329 1.00 90.62 174 TRP A O 1
ATOM 1401 N N . ILE A 1 175 ? -9.665 6.399 6.007 1.00 90.81 175 ILE A N 1
ATOM 1402 C CA . ILE A 1 175 ? -8.629 5.664 5.290 1.00 90.81 175 ILE A CA 1
ATOM 1403 C C . ILE A 1 175 ? -8.254 4.404 6.059 1.00 90.81 175 ILE A C 1
ATOM 1405 O O . ILE A 1 175 ? -8.374 4.325 7.284 1.00 90.81 175 ILE A O 1
ATOM 1409 N N . THR A 1 1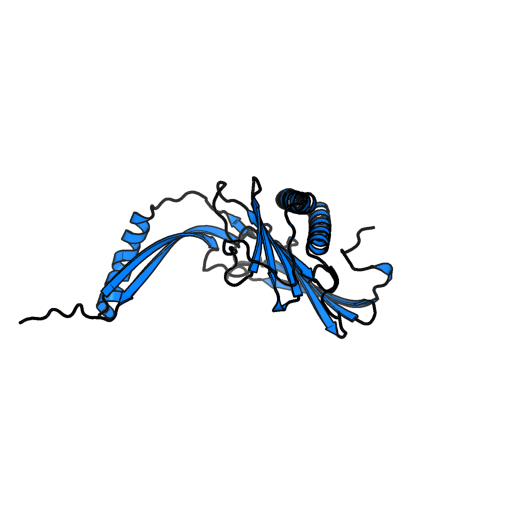76 ? -7.773 3.400 5.337 1.00 89.44 176 THR A N 1
ATOM 1410 C CA . THR A 1 176 ? -7.215 2.195 5.945 1.00 89.44 176 THR A CA 1
ATOM 1411 C C . THR A 1 176 ? -6.152 1.594 5.039 1.00 89.44 176 THR A C 1
ATOM 1413 O O . THR A 1 176 ? -6.372 1.481 3.831 1.00 89.44 176 THR A O 1
ATOM 1416 N N . PRO A 1 177 ? -5.029 1.100 5.591 1.00 89.50 177 PRO A N 1
ATOM 1417 C CA . PRO A 1 177 ? -4.048 0.364 4.808 1.00 89.50 177 PRO A CA 1
ATOM 1418 C C . PRO A 1 177 ? -4.589 -0.910 4.161 1.00 89.50 177 PRO A C 1
ATOM 1420 O O . PRO A 1 177 ? -3.848 -1.527 3.407 1.00 89.50 177 PRO A O 1
ATOM 1423 N N . CYS A 1 178 ? -5.802 -1.368 4.486 1.00 89.44 178 CYS A N 1
ATOM 1424 C CA . CYS A 1 178 ? -6.429 -2.515 3.825 1.00 89.44 178 CYS A CA 1
ATOM 1425 C C . CYS A 1 178 ? -7.060 -2.148 2.472 1.00 89.44 178 CYS A C 1
ATOM 1427 O O . CYS A 1 178 ? -7.218 -3.022 1.631 1.00 89.44 178 CYS A O 1
ATOM 1429 N N . ARG A 1 179 ? -7.397 -0.874 2.247 1.00 93.56 179 ARG A N 1
ATOM 1430 C CA . ARG A 1 179 ? -7.994 -0.367 1.005 1.00 93.56 179 ARG A CA 1
ATOM 1431 C C . ARG A 1 179 ? -6.994 0.552 0.320 1.00 93.56 179 ARG A C 1
ATOM 1433 O O . ARG A 1 179 ? -7.126 1.773 0.330 1.00 93.56 179 ARG A O 1
ATOM 1440 N N . SER A 1 180 ? -5.929 -0.064 -0.184 1.00 95.75 180 SER A N 1
ATOM 1441 C CA . SER A 1 180 ? -4.851 0.653 -0.849 1.00 95.75 180 SER A CA 1
ATOM 1442 C C . SER A 1 180 ? -4.183 -0.151 -1.955 1.00 95.75 180 SER A C 1
ATOM 1444 O O . SER A 1 180 ? -4.179 -1.385 -1.963 1.00 95.75 180 SER A O 1
ATOM 1446 N N . ILE A 1 181 ? -3.564 0.582 -2.869 1.00 96.94 181 ILE A N 1
ATOM 1447 C CA . ILE A 1 181 ? -2.624 0.070 -3.859 1.00 96.94 181 ILE A CA 1
ATOM 1448 C C . ILE A 1 181 ? -1.304 0.816 -3.675 1.00 96.94 181 ILE A C 1
ATOM 1450 O O . ILE A 1 181 ? -1.284 2.005 -3.359 1.00 96.94 181 ILE A O 1
ATOM 1454 N N . SER A 1 182 ? -0.186 0.112 -3.813 1.00 96.50 182 SER A N 1
ATOM 1455 C CA . SER A 1 182 ? 1.136 0.703 -3.612 1.00 96.50 182 SER A CA 1
ATOM 1456 C C . SER A 1 182 ? 2.158 0.164 -4.590 1.00 96.50 182 SER A C 1
ATOM 1458 O O . SER A 1 182 ? 2.129 -1.021 -4.919 1.00 96.50 182 SER A O 1
ATOM 1460 N N . LEU A 1 183 ? 3.114 1.007 -4.960 1.00 96.56 183 LEU A N 1
ATOM 1461 C CA . LEU A 1 183 ? 4.287 0.611 -5.725 1.00 96.56 183 LEU A CA 1
ATOM 1462 C C . LEU A 1 183 ? 5.545 1.297 -5.192 1.00 96.56 183 LEU A C 1
ATOM 1464 O O . LEU A 1 183 ? 5.468 2.339 -4.542 1.00 96.56 183 LEU A O 1
ATOM 1468 N N . ARG A 1 184 ? 6.705 0.706 -5.466 1.00 96.00 184 ARG A N 1
ATOM 1469 C CA . ARG A 1 184 ? 8.019 1.239 -5.096 1.00 96.00 184 ARG A CA 1
ATOM 1470 C C . ARG A 1 184 ? 8.888 1.372 -6.325 1.00 96.00 184 ARG A C 1
ATOM 1472 O O . ARG A 1 184 ? 8.967 0.419 -7.097 1.00 96.00 184 ARG A O 1
ATOM 1479 N N . VAL A 1 185 ? 9.545 2.515 -6.471 1.00 96.69 185 VAL A N 1
ATOM 1480 C CA . VAL A 1 185 ? 10.480 2.799 -7.562 1.00 96.69 185 VAL A CA 1
ATOM 1481 C C . VAL A 1 185 ? 11.871 3.002 -6.984 1.00 96.69 185 VAL A C 1
ATOM 1483 O O . VAL A 1 185 ? 12.046 3.813 -6.077 1.00 96.69 185 VAL A O 1
ATOM 1486 N N . SER A 1 186 ? 12.858 2.276 -7.508 1.00 94.38 186 SER A N 1
ATOM 1487 C CA . SER A 1 186 ? 14.255 2.442 -7.104 1.00 94.38 186 SER A CA 1
ATOM 1488 C C . SER A 1 186 ? 14.827 3.770 -7.596 1.00 94.38 186 SER A C 1
ATOM 1490 O O . SER A 1 186 ? 14.742 4.079 -8.782 1.00 94.38 186 SER A O 1
ATOM 1492 N N . LEU A 1 187 ? 15.510 4.495 -6.711 1.00 93.50 187 LEU A N 1
ATOM 1493 C CA . LEU A 1 187 ? 16.274 5.699 -7.051 1.00 93.50 187 LEU A CA 1
ATOM 1494 C C . LEU A 1 187 ? 17.551 5.408 -7.844 1.00 93.50 187 LEU A C 1
ATOM 1496 O O . LEU A 1 187 ? 18.117 6.305 -8.467 1.00 93.50 187 LEU A O 1
ATOM 1500 N N . LYS A 1 188 ? 18.007 4.155 -7.837 1.00 92.06 188 LYS A N 1
ATOM 1501 C CA . LYS A 1 188 ? 19.214 3.721 -8.545 1.00 92.06 188 LYS A CA 1
ATOM 1502 C C . LYS A 1 188 ? 18.941 3.448 -10.019 1.00 92.06 188 LYS A C 1
ATOM 1504 O O . LYS A 1 188 ? 19.752 3.786 -10.873 1.00 92.06 188 LYS A O 1
ATOM 1509 N N . THR A 1 189 ? 17.793 2.834 -10.310 1.00 88.75 189 THR A N 1
ATOM 1510 C CA . THR A 1 189 ? 17.505 2.267 -11.638 1.00 88.75 189 THR A CA 1
ATOM 1511 C C . THR A 1 189 ? 16.193 2.729 -12.262 1.00 88.75 189 THR A C 1
ATOM 1513 O O . THR A 1 189 ? 15.998 2.536 -13.456 1.00 88.75 189 THR A O 1
ATOM 1516 N N . GLY A 1 190 ? 15.259 3.284 -11.485 1.00 90.25 190 GLY A N 1
ATOM 1517 C CA . GLY A 1 190 ? 13.909 3.617 -11.963 1.00 90.25 190 GLY A CA 1
ATOM 1518 C C . GLY A 1 190 ? 12.992 2.411 -12.115 1.00 90.25 190 GLY A C 1
ATOM 1519 O O . GLY A 1 190 ? 11.844 2.556 -12.531 1.00 90.25 190 GLY A O 1
ATOM 1520 N N . LEU A 1 191 ? 13.479 1.224 -11.747 1.00 90.94 191 LEU A N 1
ATOM 1521 C CA . LEU A 1 191 ? 12.700 -0.001 -11.771 1.00 90.94 191 LEU A CA 1
ATOM 1522 C C . LEU A 1 191 ? 11.641 0.008 -10.681 1.00 90.94 191 LEU A C 1
ATOM 1524 O O . LEU A 1 191 ? 11.901 0.399 -9.538 1.00 90.94 191 LEU A O 1
ATOM 1528 N N . VAL A 1 192 ? 10.475 -0.541 -11.013 1.00 93.62 192 VAL A N 1
ATOM 1529 C CA . VAL A 1 192 ? 9.498 -0.928 -10.001 1.00 93.62 192 VAL A CA 1
ATOM 1530 C C . VAL A 1 192 ? 10.062 -2.125 -9.237 1.00 93.62 192 VAL A C 1
ATOM 1532 O O . VAL A 1 192 ? 10.253 -3.203 -9.801 1.00 93.62 192 VAL A O 1
ATOM 1535 N N . THR A 1 193 ? 10.346 -1.947 -7.949 1.00 94.06 193 THR A N 1
ATOM 1536 C CA . THR A 1 193 ? 10.927 -2.991 -7.083 1.00 94.06 193 THR A CA 1
ATOM 1537 C C . THR A 1 193 ? 9.891 -3.686 -6.212 1.00 94.06 193 THR A C 1
ATOM 1539 O O . THR A 1 193 ? 10.133 -4.768 -5.671 1.00 94.06 193 THR A O 1
ATOM 1542 N N . GLY A 1 194 ? 8.708 -3.097 -6.092 1.00 94.94 194 GLY A N 1
ATOM 1543 C CA . GLY A 1 194 ? 7.590 -3.683 -5.379 1.00 94.94 194 GLY A CA 1
ATOM 1544 C C . GLY A 1 194 ? 6.277 -3.119 -5.880 1.00 94.94 194 GLY A C 1
ATOM 1545 O O . GLY A 1 194 ? 6.189 -1.941 -6.204 1.00 94.94 194 GLY A O 1
ATOM 1546 N N . PHE A 1 195 ? 5.256 -3.962 -5.915 1.00 96.06 195 PHE A N 1
ATOM 1547 C CA . PHE A 1 195 ? 3.889 -3.562 -6.214 1.00 96.06 195 PHE A CA 1
ATOM 1548 C C . PHE A 1 195 ? 2.946 -4.412 -5.368 1.00 96.06 195 PHE A C 1
ATOM 1550 O O . PHE A 1 195 ? 3.186 -5.603 -5.170 1.00 96.06 195 PHE A O 1
ATOM 1557 N N . ARG A 1 196 ? 1.892 -3.816 -4.825 1.00 95.25 196 ARG A N 1
ATOM 1558 C CA . ARG A 1 196 ? 0.890 -4.522 -4.029 1.00 95.25 196 ARG A CA 1
ATOM 1559 C C . ARG A 1 196 ? -0.472 -3.907 -4.267 1.00 95.25 196 ARG A C 1
ATOM 1561 O O . ARG A 1 196 ? -0.624 -2.702 -4.079 1.00 95.25 196 ARG A O 1
ATOM 1568 N N . ASP A 1 197 ? -1.442 -4.753 -4.578 1.00 94.50 197 ASP A N 1
ATOM 1569 C CA . ASP A 1 197 ? -2.839 -4.363 -4.708 1.00 94.50 197 ASP A CA 1
ATOM 1570 C C . ASP A 1 197 ? -3.660 -5.061 -3.621 1.00 94.50 197 ASP A C 1
ATOM 1572 O O . ASP A 1 197 ? -3.870 -6.274 -3.642 1.00 94.50 197 ASP A O 1
ATOM 1576 N N . LYS A 1 198 ? -4.096 -4.292 -2.621 1.00 91.56 198 LYS A N 1
ATOM 1577 C CA . LYS A 1 198 ? -5.011 -4.797 -1.594 1.00 91.56 198 LYS A CA 1
ATOM 1578 C C . LYS A 1 198 ? -6.474 -4.585 -1.989 1.00 91.56 198 LYS A C 1
ATOM 1580 O O . LYS A 1 198 ? -7.346 -5.264 -1.457 1.00 91.56 198 LYS A O 1
ATOM 1585 N N . MET A 1 199 ? -6.764 -3.701 -2.937 1.00 91.81 199 MET A N 1
ATOM 1586 C CA . MET A 1 199 ? -8.122 -3.424 -3.406 1.00 91.81 199 MET A CA 1
ATOM 1587 C C . MET A 1 199 ? -8.768 -4.657 -4.045 1.00 91.81 199 MET A C 1
ATOM 1589 O O . MET A 1 199 ? -9.962 -4.874 -3.849 1.00 91.81 199 MET A O 1
ATOM 1593 N N . MET A 1 200 ? -7.977 -5.513 -4.703 1.00 89.44 200 MET A N 1
ATOM 1594 C CA . MET A 1 200 ? -8.441 -6.791 -5.272 1.00 89.44 200 MET A CA 1
ATOM 1595 C C . MET A 1 200 ? -8.872 -7.844 -4.236 1.00 89.44 200 MET A C 1
ATOM 1597 O O . MET A 1 200 ? -9.532 -8.831 -4.578 1.00 89.44 200 MET A O 1
ATOM 1601 N N . HIS A 1 201 ? -8.487 -7.659 -2.971 1.00 85.88 201 HIS A N 1
ATOM 1602 C CA . HIS A 1 201 ? -8.569 -8.699 -1.942 1.00 85.88 201 HIS A CA 1
ATOM 1603 C C . HIS A 1 201 ? -9.282 -8.261 -0.674 1.00 85.88 201 HIS A C 1
ATOM 1605 O O . HIS A 1 201 ? -9.692 -9.121 0.092 1.00 85.88 201 HIS A O 1
ATOM 1611 N N . TYR A 1 202 ? -9.442 -6.966 -0.427 1.00 87.50 202 TYR A N 1
ATOM 1612 C CA . TYR A 1 202 ? -10.160 -6.451 0.736 1.00 87.50 202 TYR A CA 1
ATOM 1613 C C . TYR A 1 202 ? -11.424 -5.735 0.299 1.00 87.50 202 TYR A C 1
ATOM 1615 O O . TYR A 1 202 ? -11.399 -5.009 -0.684 1.00 87.50 202 TYR A O 1
ATOM 1623 N N . LYS A 1 203 ? -12.511 -5.852 1.062 1.00 89.25 203 LYS A N 1
ATOM 1624 C CA . LYS A 1 203 ? -13.749 -5.098 0.831 1.00 89.25 203 LYS A CA 1
ATOM 1625 C C . LYS A 1 203 ? -14.282 -4.539 2.141 1.00 89.25 203 LYS A C 1
ATOM 1627 O O . LYS A 1 203 ? -14.305 -5.235 3.156 1.00 89.25 203 LYS A O 1
ATOM 1632 N N . VAL A 1 204 ? -14.741 -3.289 2.111 1.00 91.25 204 VAL A N 1
ATOM 1633 C CA . VAL A 1 204 ? -15.472 -2.695 3.235 1.00 91.25 204 VAL A CA 1
ATOM 1634 C C . VAL A 1 204 ? -16.794 -3.440 3.377 1.00 91.25 204 VAL A C 1
ATOM 1636 O O . VAL A 1 204 ? -17.597 -3.468 2.446 1.00 91.25 204 VAL A O 1
ATOM 1639 N N . ALA A 1 205 ? -16.986 -4.111 4.509 1.00 89.19 205 ALA A N 1
ATOM 1640 C CA . ALA A 1 205 ? -18.176 -4.921 4.741 1.00 89.19 205 ALA A CA 1
ATOM 1641 C C . ALA A 1 205 ? -19.388 -4.060 5.084 1.00 89.19 205 ALA A C 1
ATOM 1643 O O . ALA A 1 205 ? -20.489 -4.317 4.613 1.00 89.19 205 ALA A O 1
ATOM 1644 N N . THR A 1 206 ? -19.164 -3.025 5.885 1.00 89.56 206 THR A N 1
ATOM 1645 C CA . THR A 1 206 ? -20.176 -2.041 6.242 1.00 89.56 206 THR A CA 1
ATOM 1646 C C . THR A 1 206 ? -19.505 -0.718 6.567 1.00 89.56 206 THR A C 1
ATOM 1648 O O . THR A 1 206 ? -18.359 -0.679 7.014 1.00 89.56 206 THR A O 1
ATOM 1651 N N . THR A 1 207 ? -20.228 0.368 6.342 1.00 92.12 207 THR A N 1
ATOM 1652 C CA . THR A 1 207 ? -19.879 1.708 6.827 1.00 92.12 207 THR A CA 1
ATOM 1653 C C . THR A 1 207 ? -20.809 2.170 7.944 1.00 92.12 207 THR A C 1
ATOM 1655 O O . THR A 1 207 ? -20.680 3.299 8.403 1.00 92.12 207 THR A O 1
ATOM 1658 N N . ASP A 1 208 ? -21.776 1.332 8.317 1.00 90.94 208 ASP A N 1
ATOM 1659 C CA . ASP A 1 208 ? -22.704 1.590 9.408 1.00 90.94 208 ASP A CA 1
ATOM 1660 C C . ASP A 1 208 ? -21.972 1.450 10.748 1.00 90.94 208 ASP A C 1
ATOM 1662 O O . ASP A 1 208 ? -21.352 0.421 11.032 1.00 90.94 208 ASP A O 1
ATOM 1666 N N . VAL A 1 209 ? -22.009 2.512 11.550 1.00 88.75 209 VAL A N 1
ATOM 1667 C CA . VAL A 1 209 ? -21.353 2.590 12.856 1.00 88.75 209 VAL A CA 1
ATOM 1668 C C . VAL A 1 209 ? -22.448 2.674 13.907 1.00 88.75 209 VAL A C 1
ATOM 1670 O O . VAL A 1 209 ? -22.997 3.740 14.159 1.00 88.75 209 VAL A O 1
ATOM 1673 N N . LYS A 1 210 ? -22.758 1.529 14.519 1.00 89.50 210 LYS A N 1
ATOM 1674 C CA . LYS A 1 210 ? -23.891 1.389 15.447 1.00 89.50 210 LYS A CA 1
ATOM 1675 C C . LYS A 1 210 ? -23.627 1.906 16.860 1.00 89.50 210 LYS A C 1
ATOM 1677 O O . LYS A 1 210 ? -24.566 2.076 17.626 1.00 89.50 210 LYS A O 1
ATOM 1682 N N . ILE A 1 211 ? -22.361 2.112 17.217 1.00 93.06 211 ILE A N 1
ATOM 1683 C CA . ILE A 1 211 ? -21.950 2.543 18.556 1.00 93.06 211 ILE A CA 1
ATOM 1684 C C . ILE A 1 211 ? -21.199 3.872 18.481 1.00 93.06 211 ILE A C 1
ATOM 1686 O O . ILE A 1 211 ? -20.328 4.064 17.624 1.00 93.06 211 ILE A O 1
ATOM 1690 N N . SER A 1 212 ? -21.532 4.791 19.387 1.00 94.69 212 SER A N 1
ATOM 1691 C CA . SER A 1 212 ? -20.804 6.049 19.543 1.00 94.69 212 SER A CA 1
ATOM 1692 C C . SER A 1 212 ? -19.450 5.828 20.223 1.00 94.69 212 SER A C 1
ATOM 1694 O O . SER A 1 212 ? -19.129 4.736 20.703 1.00 94.69 212 SER A O 1
ATOM 1696 N N . ARG A 1 213 ? -18.643 6.890 20.277 1.00 95.62 213 ARG A N 1
ATOM 1697 C CA . ARG A 1 213 ? -17.365 6.889 20.994 1.00 95.62 213 ARG A CA 1
ATOM 1698 C C . ARG A 1 213 ? -17.573 6.641 22.489 1.00 95.62 213 ARG A C 1
ATOM 1700 O O . ARG A 1 213 ? -16.855 5.850 23.093 1.00 95.62 213 ARG A O 1
ATOM 1707 N N . GLU A 1 214 ? -18.560 7.312 23.065 1.00 96.75 214 GLU A N 1
ATOM 1708 C CA . GLU A 1 214 ? -18.924 7.256 24.481 1.00 96.75 214 GLU A CA 1
ATOM 1709 C C . GLU A 1 214 ? -19.434 5.861 24.836 1.00 96.75 214 GLU A C 1
ATOM 1711 O O . GLU A 1 214 ? -19.029 5.288 25.845 1.00 96.75 214 GLU A O 1
ATOM 1716 N N . GLU A 1 215 ? -20.245 5.278 23.954 1.00 96.88 215 GLU A N 1
ATOM 1717 C CA . GLU A 1 215 ? -20.746 3.917 24.092 1.00 96.88 215 GLU A CA 1
ATOM 1718 C C . GLU A 1 215 ? -19.607 2.890 24.045 1.00 96.88 215 GLU A C 1
ATOM 1720 O O . GLU A 1 215 ? -19.543 1.995 24.885 1.00 96.88 215 GLU A O 1
ATOM 1725 N N . ALA A 1 216 ? -18.645 3.050 23.129 1.00 96.69 216 ALA A N 1
ATOM 1726 C CA . ALA A 1 216 ? -17.466 2.189 23.083 1.00 96.69 216 ALA A CA 1
ATOM 1727 C C . ALA A 1 216 ? -16.635 2.268 24.378 1.00 96.69 216 ALA A C 1
ATOM 1729 O O . ALA A 1 216 ? -16.200 1.237 24.895 1.00 96.69 216 ALA A O 1
ATOM 1730 N N . ILE A 1 217 ? -16.441 3.473 24.931 1.00 97.19 217 ILE A N 1
ATOM 1731 C CA . ILE A 1 217 ? -15.766 3.664 26.226 1.00 97.19 217 ILE A CA 1
ATOM 1732 C C . ILE A 1 217 ? -16.566 2.995 27.349 1.00 97.19 217 ILE A C 1
ATOM 1734 O O . ILE A 1 217 ? -15.979 2.293 28.171 1.00 97.19 217 ILE A O 1
ATOM 1738 N N . ARG A 1 218 ? -17.894 3.158 27.367 1.00 97.62 218 ARG A N 1
ATOM 1739 C CA . ARG A 1 218 ? -18.789 2.548 28.360 1.00 97.62 218 ARG A CA 1
ATOM 1740 C C . ARG A 1 218 ? -18.707 1.023 28.343 1.00 97.62 218 ARG A C 1
ATOM 1742 O O . ARG A 1 218 ? -18.609 0.420 29.406 1.00 97.62 218 ARG A O 1
ATOM 1749 N N . ILE A 1 219 ? -18.685 0.411 27.157 1.00 96.88 219 ILE A N 1
ATOM 1750 C CA . ILE A 1 219 ? -18.516 -1.041 26.981 1.00 96.88 219 ILE A CA 1
ATOM 1751 C C . ILE A 1 219 ? -17.147 -1.509 27.503 1.00 96.88 219 ILE A C 1
ATOM 1753 O O . ILE A 1 219 ? -17.054 -2.567 28.122 1.00 96.88 219 ILE A O 1
ATOM 1757 N N . ALA A 1 220 ? -16.079 -0.737 27.272 1.00 96.62 220 ALA A N 1
ATOM 1758 C CA . ALA A 1 220 ? -14.724 -1.091 27.701 1.00 96.62 220 ALA A CA 1
ATOM 1759 C C . ALA A 1 220 ? -14.462 -0.844 29.201 1.00 96.62 220 ALA A C 1
ATOM 1761 O O . ALA A 1 220 ? -13.588 -1.487 29.786 1.00 96.62 220 ALA A O 1
ATOM 1762 N N . MET A 1 221 ? -15.203 0.074 29.829 1.00 97.44 221 MET A N 1
ATOM 1763 C CA . MET A 1 221 ? -14.953 0.546 31.194 1.00 97.44 221 MET A CA 1
ATOM 1764 C C . MET A 1 221 ? -14.887 -0.572 32.249 1.00 97.44 221 MET A C 1
ATOM 1766 O O . MET A 1 221 ? -13.926 -0.558 33.021 1.00 97.44 221 MET A O 1
ATOM 1770 N N . PRO A 1 222 ? -15.798 -1.570 32.284 1.00 97.94 222 PRO A N 1
ATOM 1771 C CA . PRO A 1 222 ? -15.718 -2.645 33.275 1.00 97.94 222 PRO A CA 1
ATOM 1772 C C . PRO A 1 222 ? -14.397 -3.423 33.205 1.00 97.94 222 PRO A C 1
ATOM 1774 O O . PRO A 1 222 ? -13.824 -3.764 34.236 1.00 97.94 222 PRO A O 1
ATOM 1777 N N . TYR A 1 223 ? -13.863 -3.645 31.999 1.00 97.00 223 TYR A N 1
ATOM 1778 C CA . TYR A 1 223 ? -12.580 -4.328 31.797 1.00 97.00 223 TYR A CA 1
ATOM 1779 C C . TYR A 1 223 ? -11.395 -3.468 32.246 1.00 97.00 223 TYR A C 1
ATOM 1781 O O . TYR A 1 223 ? -10.463 -3.970 32.872 1.00 97.00 223 TYR A O 1
ATOM 1789 N N . ILE A 1 224 ? -11.444 -2.164 31.957 1.00 96.81 224 ILE A N 1
ATOM 1790 C CA . ILE A 1 224 ? -10.427 -1.194 32.382 1.00 96.81 224 ILE A CA 1
ATOM 1791 C C . ILE A 1 224 ? -10.390 -1.105 33.916 1.00 96.81 224 ILE A C 1
ATOM 1793 O O . ILE A 1 224 ? -9.314 -1.157 34.508 1.00 96.81 224 ILE A O 1
ATOM 1797 N N . GLN A 1 225 ? -11.554 -1.020 34.564 1.00 96.62 225 GLN A N 1
ATOM 1798 C CA . GLN A 1 225 ? -11.680 -0.977 36.024 1.00 96.62 225 GLN A CA 1
ATOM 1799 C C . GLN A 1 225 ? -11.234 -2.288 36.680 1.00 96.62 225 GLN A C 1
ATOM 1801 O O . GLN A 1 225 ? -10.507 -2.253 37.670 1.00 96.62 225 GLN A O 1
ATOM 1806 N N . ALA A 1 226 ? -11.603 -3.440 36.111 1.00 96.38 226 ALA A N 1
ATOM 1807 C CA . ALA A 1 226 ? -11.152 -4.740 36.602 1.00 96.38 226 ALA A CA 1
ATOM 1808 C C . ALA A 1 226 ? -9.624 -4.885 36.519 1.00 96.38 226 ALA A C 1
ATOM 1810 O O . ALA A 1 226 ? -8.999 -5.372 37.461 1.00 96.38 226 ALA A O 1
ATOM 1811 N N . TYR A 1 227 ? -9.008 -4.421 35.424 1.00 95.12 227 TYR A N 1
ATOM 1812 C CA . TYR A 1 227 ? -7.551 -4.380 35.295 1.00 95.12 227 TYR A CA 1
ATOM 1813 C C . TYR A 1 227 ? -6.919 -3.450 36.339 1.00 95.12 227 TYR A C 1
ATOM 1815 O O . TYR A 1 227 ? -5.979 -3.849 37.025 1.00 95.12 227 TYR A O 1
ATOM 1823 N N . ALA A 1 228 ? -7.462 -2.238 36.502 1.00 93.81 228 ALA A N 1
ATOM 1824 C CA . ALA A 1 228 ? -6.989 -1.272 37.491 1.00 93.81 228 ALA A CA 1
ATOM 1825 C C . ALA A 1 228 ? -6.999 -1.850 38.913 1.00 93.81 228 ALA A C 1
ATOM 1827 O O . ALA A 1 228 ? -5.991 -1.779 39.614 1.00 93.81 228 ALA A O 1
ATOM 1828 N N . LEU A 1 229 ? -8.109 -2.489 39.297 1.00 93.94 229 LEU A N 1
ATOM 1829 C CA . LEU A 1 229 ? -8.274 -3.126 40.600 1.00 93.94 229 LEU A CA 1
ATOM 1830 C C . LEU A 1 229 ? -7.295 -4.288 40.797 1.00 93.94 229 LEU A C 1
ATOM 1832 O O . LEU A 1 229 ? -6.616 -4.350 41.816 1.00 93.94 229 LEU A O 1
ATOM 1836 N N . LYS A 1 230 ? -7.188 -5.191 39.813 1.00 95.44 230 LYS A N 1
ATOM 1837 C CA . LYS A 1 230 ? -6.312 -6.372 39.887 1.00 95.44 230 LYS A CA 1
ATOM 1838 C C . LYS A 1 230 ? -4.835 -6.006 40.050 1.00 95.44 230 LYS A C 1
ATOM 1840 O O . LYS A 1 230 ? -4.090 -6.744 40.687 1.00 95.44 230 LYS A O 1
ATOM 1845 N N . HIS A 1 231 ? -4.411 -4.904 39.438 1.00 93.12 231 HIS A N 1
ATOM 1846 C CA . HIS A 1 231 ? -3.014 -4.478 39.414 1.00 93.12 231 HIS A CA 1
ATOM 1847 C C . HIS A 1 231 ? -2.715 -3.307 40.360 1.00 93.12 231 HIS A C 1
ATOM 1849 O O . HIS A 1 231 ? -1.595 -2.802 40.344 1.00 93.12 231 HIS A O 1
ATOM 1855 N N . SER A 1 232 ? -3.685 -2.884 41.180 1.00 91.75 232 SER A N 1
ATOM 1856 C CA . SER A 1 232 ? -3.562 -1.750 42.108 1.00 91.75 232 SER A CA 1
ATOM 1857 C C . SER A 1 232 ? -3.037 -0.471 41.439 1.00 91.75 232 SER A C 1
ATOM 1859 O O . SER A 1 232 ? -2.211 0.248 42.001 1.00 91.75 232 SER A O 1
ATOM 1861 N N . VAL A 1 233 ? -3.505 -0.188 40.221 1.00 91.06 233 VAL A N 1
ATOM 1862 C CA . VAL A 1 233 ? -3.144 1.012 39.451 1.00 91.06 233 VAL A CA 1
ATOM 1863 C C . VAL A 1 233 ? -4.340 1.944 39.305 1.00 91.06 233 VAL A C 1
ATOM 1865 O O . VAL A 1 233 ? -5.493 1.523 39.364 1.00 91.06 233 VAL A O 1
ATOM 1868 N N . THR A 1 234 ? -4.075 3.228 39.079 1.00 92.62 234 THR A N 1
ATOM 1869 C CA . THR A 1 234 ? -5.127 4.225 38.828 1.00 92.62 234 THR A CA 1
ATOM 1870 C C . THR A 1 234 ? -5.263 4.500 37.337 1.00 92.62 234 THR A C 1
ATOM 1872 O O . THR A 1 234 ? -4.270 4.514 36.611 1.00 92.62 234 THR A O 1
ATOM 1875 N N . ILE A 1 235 ? -6.496 4.702 36.870 1.00 94.25 235 ILE A N 1
ATOM 1876 C CA . ILE A 1 235 ? -6.773 5.081 35.481 1.00 94.25 235 ILE A CA 1
ATOM 1877 C C . ILE A 1 235 ? -6.398 6.554 35.309 1.00 94.25 235 ILE A C 1
ATOM 1879 O O . ILE A 1 235 ? -6.966 7.419 35.971 1.00 94.25 235 ILE A O 1
ATOM 1883 N N . GLU A 1 236 ? -5.458 6.839 34.416 1.00 94.31 236 GLU A N 1
ATOM 1884 C CA . GLU A 1 236 ? -4.992 8.197 34.127 1.00 94.31 236 GLU A CA 1
ATOM 1885 C C . GLU A 1 236 ? -5.796 8.836 32.997 1.00 94.31 236 GLU A C 1
ATOM 1887 O O . GLU A 1 236 ? -6.269 9.967 33.092 1.00 94.31 236 GLU A O 1
ATOM 1892 N N . LYS A 1 237 ? -5.944 8.088 31.904 1.00 95.06 237 LYS A N 1
ATOM 1893 C CA . LYS A 1 237 ? -6.555 8.556 30.665 1.00 95.06 237 LYS A CA 1
ATOM 1894 C C . LYS A 1 237 ? -7.247 7.390 29.984 1.00 95.06 237 LYS A C 1
ATOM 1896 O O . LYS A 1 237 ? -6.739 6.271 29.995 1.00 95.06 237 LYS A O 1
ATOM 1901 N N . ILE A 1 238 ? -8.374 7.672 29.342 1.00 95.81 238 ILE A N 1
ATOM 1902 C CA . ILE A 1 238 ? -9.017 6.760 28.400 1.00 95.81 238 ILE A CA 1
ATOM 1903 C C . ILE A 1 238 ? -9.202 7.508 27.086 1.00 95.81 238 ILE A C 1
ATOM 1905 O O . ILE A 1 238 ? -9.661 8.650 27.061 1.00 95.81 238 ILE A O 1
ATOM 1909 N N . GLU A 1 239 ? -8.848 6.864 25.984 1.00 95.62 239 GLU A N 1
ATOM 1910 C CA . GLU A 1 239 ? -9.027 7.401 24.645 1.00 95.62 239 GLU A CA 1
ATOM 1911 C C . GLU A 1 239 ? -9.665 6.348 23.754 1.00 95.62 239 GLU A C 1
ATOM 1913 O O . GLU A 1 239 ? -9.267 5.187 23.752 1.00 95.62 239 GLU A O 1
ATOM 1918 N N . ALA A 1 240 ? -10.656 6.772 22.979 1.00 95.38 240 ALA A N 1
ATOM 1919 C CA . ALA A 1 240 ? -11.279 5.952 21.958 1.00 95.38 240 ALA A CA 1
ATOM 1920 C C . ALA A 1 240 ? -11.004 6.557 20.583 1.00 95.38 240 ALA A C 1
ATOM 1922 O O . ALA A 1 240 ? -11.316 7.728 20.342 1.00 95.38 240 ALA A O 1
ATOM 1923 N N . THR A 1 241 ? -10.435 5.744 19.694 1.00 92.62 241 THR A N 1
ATOM 1924 C CA . THR A 1 241 ? -10.085 6.111 18.318 1.00 92.62 241 THR A CA 1
ATOM 1925 C C . THR A 1 241 ? -10.842 5.235 17.328 1.00 92.62 241 THR A C 1
ATOM 1927 O O . THR A 1 241 ? -10.963 4.022 17.509 1.00 92.62 241 THR A O 1
ATOM 1930 N N . PHE A 1 242 ? -11.380 5.848 16.276 1.00 91.94 242 PHE A N 1
ATOM 1931 C CA . PHE A 1 242 ? -12.124 5.139 15.241 1.00 91.94 242 PHE A CA 1
ATOM 1932 C C . PHE A 1 242 ? -11.208 4.761 14.076 1.00 91.94 242 PHE A C 1
ATOM 1934 O O . PHE A 1 242 ? -10.395 5.566 13.625 1.00 91.94 242 PHE A O 1
ATOM 1941 N N . SER A 1 243 ? -11.343 3.539 13.567 1.00 90.75 243 SER A N 1
ATOM 1942 C CA . SER A 1 243 ? -10.584 3.066 12.407 1.00 90.75 243 SER A CA 1
ATOM 1943 C C . SER A 1 243 ? -11.324 1.961 11.660 1.00 90.75 243 SER A C 1
ATOM 1945 O O . SER A 1 243 ? -12.142 1.248 12.235 1.00 90.75 243 SER A O 1
ATOM 1947 N N . PHE A 1 244 ? -11.000 1.787 10.380 1.00 91.38 244 PHE A N 1
ATOM 1948 C CA . PHE A 1 244 ? -11.413 0.619 9.606 1.00 91.38 244 PHE A CA 1
ATOM 1949 C C . PHE A 1 244 ? -10.304 -0.431 9.627 1.00 91.38 244 PHE A C 1
ATOM 1951 O O . PHE A 1 244 ? -9.189 -0.173 9.160 1.00 91.38 244 PHE A O 1
ATOM 1958 N N . VAL A 1 245 ? -10.601 -1.623 10.142 1.00 88.12 245 VAL A N 1
ATOM 1959 C CA . VAL A 1 245 ? -9.623 -2.711 10.272 1.00 88.12 245 VAL A CA 1
ATOM 1960 C C . VAL A 1 245 ? -10.120 -4.012 9.674 1.00 88.12 245 VAL A C 1
ATOM 1962 O O . VAL A 1 245 ? -11.322 -4.250 9.588 1.00 88.12 245 VAL A O 1
ATOM 1965 N N . LYS A 1 246 ? -9.176 -4.858 9.255 1.00 84.81 246 LYS A N 1
ATOM 1966 C CA . LYS A 1 246 ? -9.488 -6.240 8.895 1.00 84.81 246 LYS A CA 1
ATOM 1967 C C . LYS A 1 246 ? -9.962 -7.015 10.126 1.00 84.81 246 LYS A C 1
ATOM 1969 O O . LYS A 1 246 ? -9.553 -6.699 11.245 1.00 84.81 246 LYS A O 1
ATOM 1974 N N . ASP A 1 247 ? -10.765 -8.044 9.897 1.00 73.06 247 ASP A N 1
ATOM 1975 C CA . ASP A 1 247 ? -11.086 -9.031 10.927 1.00 73.06 247 ASP A CA 1
ATOM 1976 C C . ASP A 1 247 ? -9.796 -9.669 11.494 1.00 73.06 247 ASP A C 1
ATOM 1978 O O . ASP A 1 247 ? -8.876 -10.012 10.742 1.00 73.06 247 ASP A O 1
ATOM 1982 N N . ILE A 1 248 ? -9.702 -9.766 12.823 1.00 59.19 248 ILE A N 1
ATOM 1983 C CA . ILE A 1 248 ? -8.495 -10.186 13.554 1.00 59.19 248 ILE A CA 1
ATOM 1984 C C . ILE A 1 248 ? -8.287 -11.709 13.450 1.00 59.19 248 ILE A C 1
ATOM 1986 O O . ILE A 1 248 ? -7.155 -12.167 13.571 1.00 59.19 248 ILE A O 1
ATOM 1990 N N . GLY A 1 249 ? -9.333 -12.487 13.140 1.00 56.31 249 GLY A N 1
ATOM 1991 C CA . GLY A 1 249 ? -9.250 -13.950 13.001 1.00 56.31 249 GLY A CA 1
ATOM 1992 C C . GLY A 1 249 ? -8.972 -14.468 11.585 1.00 56.31 249 GLY A C 1
ATOM 1993 O O . GLY A 1 249 ? -8.678 -15.652 11.400 1.00 56.31 249 GLY A O 1
ATOM 1994 N N . LEU A 1 250 ? -9.052 -13.602 10.571 1.00 53.47 250 LEU A N 1
ATOM 1995 C CA . LEU A 1 250 ? -8.913 -13.998 9.170 1.00 53.47 250 LEU A CA 1
ATOM 1996 C C . LEU A 1 250 ? -7.502 -13.682 8.666 1.00 53.47 250 LEU A C 1
ATOM 1998 O O . LEU A 1 250 ? -7.196 -12.590 8.172 1.00 53.47 250 LEU A O 1
ATOM 2002 N N . ASP A 1 251 ? -6.625 -14.672 8.807 1.00 53.38 251 ASP A N 1
ATOM 2003 C CA . ASP A 1 251 ? -5.380 -14.733 8.048 1.00 53.38 251 ASP A CA 1
ATOM 2004 C C . ASP A 1 251 ? -5.625 -15.182 6.606 1.00 53.38 251 ASP A C 1
ATOM 2006 O O . ASP A 1 251 ? -6.744 -15.518 6.209 1.00 53.38 251 ASP A O 1
ATOM 2010 N N . ARG A 1 252 ? -4.562 -15.097 5.800 1.00 51.19 252 ARG A N 1
ATOM 2011 C CA . ARG A 1 252 ? -4.568 -15.372 4.362 1.00 51.19 252 ARG A CA 1
ATOM 2012 C C . ARG A 1 252 ? -5.451 -16.582 4.010 1.00 51.19 252 ARG A C 1
ATOM 2014 O O . ARG A 1 252 ? -5.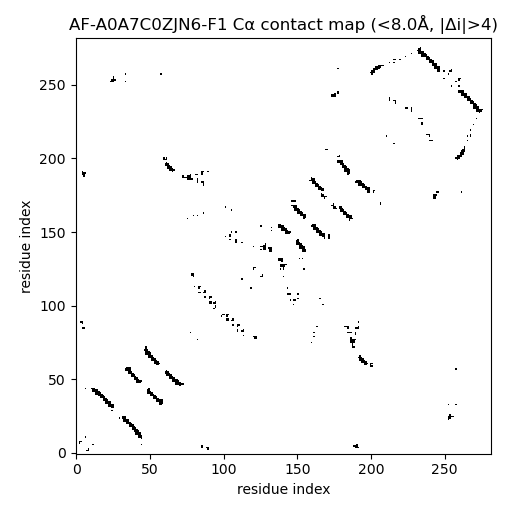231 -17.669 4.521 1.00 51.19 252 ARG A O 1
ATOM 2021 N N . GLY A 1 253 ? -6.430 -16.385 3.131 1.00 50.06 253 GLY A N 1
ATOM 2022 C CA . GLY A 1 253 ? -7.271 -17.434 2.565 1.00 50.06 253 GLY A CA 1
ATOM 2023 C C . GLY A 1 253 ? -8.590 -17.699 3.286 1.00 50.06 253 GLY A C 1
ATOM 2024 O O . GLY A 1 253 ? -9.421 -18.367 2.693 1.00 50.06 253 GLY A O 1
ATOM 2025 N N . LYS A 1 254 ? -8.837 -17.143 4.480 1.00 52.34 254 LYS A N 1
ATOM 2026 C CA . LYS A 1 254 ? -9.957 -17.561 5.349 1.00 52.34 254 LYS A CA 1
ATOM 2027 C C . LYS A 1 254 ? -11.319 -16.866 5.131 1.00 52.34 254 LYS A C 1
ATOM 2029 O O . LYS A 1 254 ? -12.231 -17.079 5.915 1.00 52.34 254 LYS A O 1
ATOM 2034 N N . ASP A 1 255 ? -11.514 -16.038 4.098 1.00 57.59 255 ASP A N 1
ATOM 2035 C CA . ASP A 1 255 ? -12.871 -15.557 3.744 1.00 57.59 255 ASP A CA 1
ATOM 2036 C C . ASP A 1 255 ? -13.453 -16.399 2.601 1.00 57.59 255 ASP A C 1
ATOM 2038 O O . ASP A 1 255 ? -12.885 -16.429 1.504 1.00 57.59 255 ASP A O 1
ATOM 2042 N N . ARG A 1 256 ? -14.612 -17.028 2.850 1.00 55.59 256 ARG A N 1
ATOM 2043 C CA . ARG A 1 256 ? -15.380 -17.849 1.893 1.00 55.59 256 ARG A CA 1
ATOM 2044 C C . ARG A 1 256 ? -15.729 -17.123 0.588 1.00 55.59 256 ARG A C 1
ATOM 2046 O O . ARG A 1 256 ? -15.931 -17.768 -0.432 1.00 55.59 256 ARG A O 1
ATOM 2053 N N . ASN A 1 257 ? -15.783 -15.791 0.596 1.00 59.03 257 ASN A N 1
ATOM 2054 C CA . ASN A 1 257 ? -16.106 -14.975 -0.581 1.00 59.03 257 ASN A CA 1
ATOM 2055 C C . ASN A 1 257 ? -14.864 -14.511 -1.357 1.00 59.03 257 ASN A C 1
ATOM 2057 O O . ASN A 1 257 ? -14.956 -13.681 -2.263 1.00 59.03 257 ASN A O 1
ATOM 2061 N N . GLY A 1 258 ? -13.676 -14.964 -0.957 1.00 65.12 258 GLY A N 1
ATOM 2062 C CA . GLY A 1 258 ? -12.423 -14.601 -1.602 1.00 65.12 258 GLY A CA 1
ATOM 2063 C C . GLY A 1 258 ? -11.972 -13.149 -1.379 1.00 65.12 258 GLY A C 1
ATOM 2064 O O . GLY A 1 258 ? -11.028 -12.706 -2.035 1.00 65.12 258 GLY A O 1
ATOM 2065 N N . LEU A 1 259 ? -12.622 -12.401 -0.479 1.00 72.50 259 LEU A N 1
ATOM 2066 C CA . LEU A 1 259 ? -12.301 -11.012 -0.133 1.00 72.50 259 LEU A CA 1
ATOM 2067 C C . LEU A 1 259 ? -12.284 -10.838 1.381 1.00 72.50 259 LEU A C 1
ATOM 2069 O O . LEU A 1 259 ? -13.330 -10.977 1.991 1.00 72.50 259 LEU A O 1
ATOM 2073 N N . TYR A 1 260 ? -11.166 -10.447 1.984 1.00 79.44 260 TYR A N 1
ATOM 2074 C CA . TYR A 1 260 ? -11.119 -10.118 3.409 1.00 79.44 260 TYR A CA 1
ATOM 2075 C C . TYR A 1 260 ? -12.010 -8.914 3.721 1.00 79.44 260 TYR A C 1
ATOM 2077 O O . TYR A 1 260 ? -11.942 -7.866 3.067 1.00 79.44 260 TYR A O 1
ATOM 2085 N N . ARG A 1 261 ? -12.816 -9.035 4.770 1.00 85.75 261 ARG A N 1
ATOM 2086 C CA . ARG A 1 261 ? -13.695 -7.957 5.212 1.00 85.75 261 ARG A CA 1
ATOM 2087 C C . ARG A 1 261 ? -12.982 -6.948 6.099 1.00 85.75 261 ARG A C 1
ATOM 2089 O O . ARG A 1 261 ? -12.183 -7.296 6.968 1.00 85.75 261 ARG A O 1
ATOM 2096 N N . VAL A 1 262 ? -13.304 -5.683 5.854 1.00 88.88 262 VAL A N 1
ATOM 2097 C CA . VAL A 1 262 ? -12.864 -4.533 6.641 1.00 88.88 262 VAL A CA 1
ATOM 2098 C C . VAL A 1 262 ? -14.081 -3.929 7.334 1.00 88.88 262 VAL A C 1
ATOM 2100 O O . VAL A 1 262 ? -15.074 -3.617 6.671 1.00 88.88 262 VAL A O 1
ATOM 2103 N N . TYR A 1 263 ? -13.987 -3.755 8.649 1.00 89.75 263 TYR A N 1
ATOM 2104 C CA . TYR A 1 263 ? -15.073 -3.296 9.510 1.00 89.75 263 TYR A CA 1
ATOM 2105 C C . TYR A 1 263 ? -14.700 -2.014 10.258 1.00 89.75 263 TYR A C 1
ATOM 2107 O O . TYR A 1 263 ? -13.521 -1.804 10.569 1.00 89.75 263 TYR A O 1
ATOM 2115 N N . PRO A 1 264 ? -15.690 -1.164 10.572 1.00 92.19 264 PRO A N 1
ATOM 2116 C CA . PRO A 1 264 ? -15.495 -0.049 11.482 1.00 92.19 264 PRO A CA 1
ATOM 2117 C C . PRO A 1 264 ? -15.237 -0.567 12.901 1.00 92.19 264 PRO A C 1
ATOM 2119 O O . PRO A 1 264 ? -15.914 -1.479 13.374 1.00 92.19 264 PRO A O 1
ATOM 2122 N N . ARG A 1 265 ? -14.262 0.018 13.596 1.00 91.19 265 ARG A N 1
ATOM 2123 C CA . ARG A 1 265 ? -13.885 -0.360 14.960 1.00 91.19 265 ARG A CA 1
ATOM 2124 C C . ARG A 1 265 ? -13.513 0.865 15.782 1.00 91.19 265 ARG A C 1
ATOM 2126 O O . ARG A 1 265 ? -12.688 1.675 15.358 1.00 91.19 265 ARG A O 1
ATOM 2133 N N . TRP A 1 266 ? -14.031 0.913 17.005 1.00 93.44 266 TRP A N 1
ATOM 2134 C CA . TRP A 1 266 ? -13.490 1.749 18.071 1.00 93.44 266 TRP A CA 1
ATOM 2135 C C . TRP A 1 266 ? -12.394 0.993 18.817 1.00 93.44 266 TRP A C 1
ATOM 2137 O O . TRP A 1 266 ? -12.626 -0.089 19.351 1.00 93.44 266 TRP A O 1
ATOM 2147 N N . MET A 1 267 ? -11.187 1.546 18.830 1.00 92.12 267 MET A N 1
ATOM 2148 C CA . MET A 1 267 ? -10.110 1.091 19.699 1.00 92.12 267 MET A CA 1
ATOM 2149 C C . MET A 1 267 ? -10.111 1.962 20.949 1.00 92.12 267 MET A C 1
ATOM 2151 O O . MET A 1 267 ? -9.871 3.164 20.847 1.00 92.12 267 MET A O 1
ATOM 2155 N N . VAL A 1 268 ? -10.375 1.351 22.102 1.00 95.25 268 VAL A N 1
ATOM 2156 C CA . VAL A 1 268 ? -10.303 2.012 23.406 1.00 95.25 268 VAL A CA 1
ATOM 2157 C C . VAL A 1 268 ? -8.975 1.651 24.062 1.00 95.25 268 VAL A C 1
ATOM 2159 O O . VAL A 1 268 ? -8.671 0.473 24.235 1.00 95.25 268 VAL A O 1
ATOM 2162 N N . ILE A 1 269 ? -8.182 2.662 24.397 1.00 95.00 269 ILE A N 1
ATOM 2163 C CA . ILE A 1 269 ? -6.903 2.532 25.094 1.00 95.00 269 ILE A CA 1
ATOM 2164 C C . ILE A 1 269 ? -7.032 3.243 26.437 1.00 95.00 269 ILE A C 1
ATOM 2166 O O . ILE A 1 269 ? -7.509 4.377 26.496 1.00 95.00 269 ILE A O 1
ATOM 2170 N N . ALA A 1 270 ? -6.602 2.574 27.504 1.00 95.00 270 ALA A N 1
ATOM 2171 C CA . ALA A 1 270 ? -6.479 3.151 28.833 1.00 95.00 270 ALA A CA 1
ATOM 2172 C C . ALA A 1 270 ? -5.005 3.209 29.238 1.00 95.00 270 ALA A C 1
ATOM 2174 O O . ALA A 1 270 ? -4.258 2.253 29.021 1.00 95.00 270 ALA A O 1
ATOM 2175 N N . TRP A 1 271 ? -4.605 4.326 29.835 1.00 95.00 271 TRP A N 1
ATOM 2176 C CA . TRP A 1 271 ? -3.299 4.500 30.459 1.00 95.00 271 TRP A CA 1
ATOM 2177 C C . TRP A 1 271 ? -3.468 4.469 31.967 1.00 95.00 271 TRP A C 1
ATOM 2179 O O . TRP A 1 271 ? -4.447 5.000 32.500 1.00 95.00 271 TRP A O 1
ATOM 2189 N N . PHE A 1 272 ? -2.513 3.837 32.637 1.00 93.50 272 PHE A N 1
ATOM 2190 C CA . PHE A 1 272 ? -2.550 3.627 34.071 1.00 93.50 272 PHE A CA 1
ATOM 2191 C C . PHE A 1 272 ? -1.276 4.150 34.719 1.00 93.50 272 PHE A C 1
ATOM 2193 O O . PHE A 1 272 ? -0.189 4.030 34.155 1.00 93.50 272 PHE A O 1
ATOM 2200 N N . THR A 1 273 ? -1.418 4.660 35.935 1.00 89.12 273 THR A N 1
ATOM 2201 C CA . THR A 1 273 ? -0.320 5.156 36.762 1.00 89.12 273 THR A CA 1
ATOM 2202 C C . THR A 1 273 ? -0.186 4.301 38.017 1.00 89.12 273 THR A C 1
ATOM 2204 O O . THR A 1 273 ? -1.176 3.957 38.671 1.00 89.12 273 THR A O 1
ATOM 2207 N N . THR A 1 274 ? 1.063 3.988 38.364 1.00 75.19 274 THR A N 1
ATOM 2208 C CA . THR A 1 274 ? 1.447 3.297 39.601 1.00 75.19 274 THR A CA 1
ATOM 2209 C C . THR A 1 274 ? 1.573 4.237 40.797 1.00 75.19 274 THR A C 1
ATOM 2211 O O . THR A 1 274 ? 1.756 3.762 41.914 1.00 75.19 274 THR A O 1
ATOM 2214 N N . LYS A 1 275 ? 1.495 5.564 40.608 1.00 62.19 275 LYS A N 1
ATOM 2215 C CA . LYS A 1 275 ? 1.606 6.502 41.728 1.00 62.19 275 LYS A CA 1
ATOM 2216 C C . LYS A 1 275 ? 0.340 6.431 42.588 1.00 62.19 275 LYS A C 1
ATOM 2218 O O . LYS A 1 275 ? -0.743 6.720 42.070 1.00 62.19 275 LYS A O 1
ATOM 2223 N N . PRO A 1 276 ? 0.450 6.155 43.900 1.00 50.38 276 PRO A N 1
ATOM 2224 C CA . PRO A 1 276 ? -0.582 6.582 44.826 1.00 50.38 276 PRO A CA 1
ATOM 2225 C C . PRO A 1 276 ? -0.668 8.106 44.706 1.00 50.38 276 PRO A C 1
ATOM 2227 O O . PRO A 1 276 ? 0.365 8.783 44.719 1.00 50.38 276 PRO A O 1
ATOM 2230 N N . LYS A 1 277 ? -1.873 8.679 44.616 1.00 48.50 277 LYS A N 1
ATOM 2231 C CA . LYS A 1 277 ? -2.039 10.058 45.083 1.00 48.50 277 LYS A CA 1
ATOM 2232 C C . LYS A 1 277 ? -1.720 9.999 46.573 1.00 48.50 277 LYS A C 1
ATOM 2234 O O . LYS A 1 277 ? -2.548 9.545 47.352 1.00 48.50 277 LYS A O 1
ATOM 2239 N N . SER A 1 278 ? -0.492 10.340 46.941 1.00 44.31 278 SER A N 1
ATOM 2240 C CA . SER A 1 278 ? -0.073 10.501 48.325 1.00 44.31 278 SER A CA 1
ATOM 2241 C C . SER A 1 278 ? -0.991 11.536 48.967 1.00 44.31 278 SER A C 1
ATOM 2243 O O . SER A 1 278 ? -0.822 12.737 48.760 1.00 44.31 278 SER A O 1
ATOM 2245 N N . GLY A 1 279 ? -2.001 11.058 49.690 1.00 40.88 279 GLY A N 1
ATOM 2246 C CA . GLY A 1 279 ? -2.652 11.835 50.724 1.00 40.88 279 GLY A CA 1
ATOM 2247 C C . GLY A 1 279 ? -1.631 12.026 51.833 1.00 40.88 279 GLY A C 1
ATOM 2248 O O . GLY A 1 279 ? -1.124 11.051 52.385 1.00 40.88 279 GLY A O 1
ATOM 2249 N N . VAL A 1 280 ? -1.289 13.277 52.112 1.00 37.53 280 VAL A N 1
ATOM 2250 C CA . VAL A 1 280 ? -0.698 13.630 53.396 1.00 37.53 280 VAL A CA 1
ATOM 2251 C C . VAL A 1 280 ? -1.861 13.632 54.379 1.00 37.53 280 VAL A C 1
ATOM 2253 O O . VAL A 1 280 ? -2.772 14.444 54.250 1.00 37.53 280 VAL A O 1
ATOM 2256 N N . CYS A 1 281 ? -1.853 12.691 55.317 1.00 36.69 281 CYS A N 1
ATOM 2257 C CA . CYS A 1 281 ? -2.502 12.906 56.600 1.00 36.69 281 CYS A CA 1
ATOM 2258 C C . CYS A 1 281 ? -1.456 13.573 57.494 1.00 36.69 281 CYS A C 1
ATOM 2260 O O . CYS A 1 281 ? -0.443 12.954 57.824 1.00 36.69 281 CYS A O 1
ATOM 2262 N N . GLY A 1 282 ? -1.703 14.836 57.815 1.00 33.06 282 GLY A N 1
ATOM 2263 C CA . GLY A 1 282 ? -1.003 15.670 58.781 1.00 33.06 282 GLY A CA 1
ATOM 2264 C C . GLY A 1 282 ? -1.927 16.821 59.126 1.00 33.06 282 GLY A C 1
ATOM 2265 O O . GLY A 1 282 ? -2.416 17.445 58.158 1.00 33.06 282 GLY A O 1
#

Nearest PDB structures (foldseek):
  5boi-assembly1_A  TM=4.632E-01  e=1.619E-06  Priestia megaterium QM B1551
  4keg-assembly1_A  TM=4.866E-01  e=2.234E+00  Escherichia coli
  8j6g-assembly1_A  TM=2.136E-01  e=8.458E-01  Arthrobacter globiformis
  7okv-assembly1_A  TM=2.349E-01  e=5.591E+00  Homo sapiens
  7ype-assembly1_A  TM=1.736E-01  e=5.019E+00  African swine fever virus

pLDDT: mean 86.13, std 14.42, range [28.36, 98.06]

Sequence (282 aa):
MEGVVGIDLDSVRVVNFSASSLRIAVFEGDDRPRKEDYISVIFENGGNRFKALINLIDGRFWYYRLRLLSGDLGPDRLGFKDCVRAAYKAIEGYRKLYDTEYSAEFARLLSAVLGNESLTIDLKDPRPAGEPSFLKGLTLLARVDGEKGTLEIIYQKRASDITFVWYEKIKGRWITPCRSISLRVSLKTGLVTGFRDKMMHYKVATTDVKISREEAIRIAMPYIQAYALKHSVTIEKIEATFSFVKDIGLDRGKDRNGLYRVYPRWMVIAWFTTKPKSGVCG

Radius of gyration: 23.34 Å; Cα contacts (8 Å, |Δi|>4): 545; chains: 1; bounding box: 50×53×86 Å